Protein AF-A0A1Y1X572-F1 (afdb_monomer_lite)

Radius of gyration: 26.49 Å; chains: 1; bounding box: 79×66×79 Å

Structure (mmCIF, N/CA/C/O backbone):
data_AF-A0A1Y1X572-F1
#
_entry.id   AF-A0A1Y1X572-F1
#
loop_
_atom_site.group_PDB
_atom_site.id
_atom_site.type_symbol
_atom_site.label_atom_id
_atom_site.label_alt_id
_atom_site.label_comp_id
_atom_site.label_asym_id
_atom_site.label_entity_id
_atom_site.label_seq_id
_atom_site.pdbx_PDB_ins_code
_atom_site.Cartn_x
_atom_site.Cartn_y
_atom_site.Cartn_z
_atom_site.occupancy
_atom_site.B_iso_or_equiv
_atom_site.auth_seq_id
_atom_site.auth_comp_id
_atom_site.auth_asym_id
_atom_site.auth_atom_id
_atom_site.pdbx_PDB_model_num
ATOM 1 N N . MET A 1 1 ? -29.801 -7.313 -11.130 1.00 33.97 1 MET A N 1
ATOM 2 C CA . MET A 1 1 ? -29.427 -6.013 -10.538 1.00 33.97 1 MET A CA 1
ATOM 3 C C . MET A 1 1 ? -29.530 -6.152 -9.031 1.00 33.97 1 MET A C 1
ATOM 5 O O . MET A 1 1 ? -30.615 -6.031 -8.485 1.00 33.97 1 MET A O 1
ATOM 9 N N . THR A 1 2 ? -28.439 -6.535 -8.376 1.00 30.17 2 THR A N 1
ATOM 10 C CA . THR A 1 2 ? -28.369 -6.629 -6.915 1.00 30.17 2 THR A CA 1
ATOM 11 C C . THR A 1 2 ? -27.852 -5.302 -6.380 1.00 30.17 2 THR A C 1
ATOM 13 O O . THR A 1 2 ? -26.785 -4.839 -6.772 1.00 30.17 2 THR A O 1
ATOM 16 N N . SER A 1 3 ? -28.676 -4.663 -5.555 1.00 36.72 3 SER A N 1
ATOM 17 C CA . SER A 1 3 ? -28.368 -3.441 -4.821 1.00 36.72 3 SER A CA 1
ATOM 18 C C . SER A 1 3 ? -27.199 -3.716 -3.871 1.00 36.72 3 SER A C 1
ATOM 20 O O . SER A 1 3 ? -27.370 -4.376 -2.850 1.00 36.72 3 SER A O 1
ATOM 22 N N . ASN A 1 4 ? -26.000 -3.261 -4.240 1.00 41.22 4 ASN A N 1
ATOM 23 C CA . ASN A 1 4 ? -24.854 -3.227 -3.339 1.00 41.22 4 ASN A CA 1
ATOM 24 C C . ASN A 1 4 ? -25.017 -1.981 -2.471 1.00 41.22 4 ASN A C 1
ATOM 26 O O . ASN A 1 4 ? -24.824 -0.868 -2.951 1.00 41.22 4 ASN A O 1
ATOM 30 N N . SER A 1 5 ? -25.426 -2.157 -1.218 1.00 43.25 5 SER A N 1
ATOM 31 C CA . SER A 1 5 ? -25.327 -1.092 -0.221 1.00 43.25 5 SER A CA 1
ATOM 32 C C . SER A 1 5 ? -23.852 -0.680 -0.116 1.00 43.25 5 SER A C 1
ATOM 34 O O . SER A 1 5 ? -23.006 -1.487 0.256 1.00 43.25 5 SER A O 1
ATOM 36 N N . THR A 1 6 ? -23.527 0.542 -0.542 1.00 60.44 6 THR A N 1
ATOM 37 C CA . THR A 1 6 ? -22.157 1.068 -0.711 1.00 60.44 6 THR A CA 1
ATOM 38 C C . THR A 1 6 ? -21.578 1.691 0.559 1.00 60.44 6 THR A C 1
ATOM 40 O O . THR A 1 6 ? -20.613 2.445 0.487 1.00 60.44 6 THR A O 1
ATOM 43 N N . THR A 1 7 ? -22.171 1.442 1.722 1.00 75.19 7 THR A N 1
ATOM 44 C CA . THR A 1 7 ? -21.798 2.128 2.965 1.00 75.19 7 THR A CA 1
ATOM 45 C C . THR A 1 7 ? -21.599 1.126 4.084 1.00 75.19 7 THR A C 1
ATOM 47 O O . THR A 1 7 ? -22.563 0.536 4.566 1.00 75.19 7 THR A O 1
ATOM 50 N N . ILE A 1 8 ? -20.344 0.971 4.504 1.00 84.69 8 ILE A N 1
ATOM 51 C CA . ILE A 1 8 ? -19.988 0.316 5.760 1.00 84.69 8 ILE A CA 1
ATOM 52 C C . ILE A 1 8 ? -19.990 1.390 6.851 1.00 84.69 8 ILE A C 1
ATOM 54 O O . ILE A 1 8 ? -19.318 2.412 6.719 1.00 84.69 8 ILE A O 1
ATOM 58 N N . ASP A 1 9 ? -20.749 1.164 7.923 1.00 88.00 9 ASP A N 1
ATOM 59 C CA . ASP A 1 9 ? -20.669 1.991 9.128 1.00 88.00 9 ASP A CA 1
ATOM 60 C C . ASP A 1 9 ? -19.302 1.792 9.795 1.00 88.00 9 ASP A C 1
ATOM 62 O O . ASP A 1 9 ? -18.914 0.667 10.121 1.00 88.00 9 ASP A O 1
ATOM 66 N N . SER A 1 10 ? -18.570 2.887 10.004 1.00 86.00 10 SER A N 1
ATOM 67 C CA . SER A 1 10 ? -17.208 2.832 10.530 1.00 86.00 10 SER A CA 1
ATOM 68 C C . SER A 1 10 ? -17.116 2.300 11.962 1.00 86.00 10 SER A C 1
ATOM 70 O O . SER A 1 10 ? -16.045 1.864 12.383 1.00 86.00 10 SER A O 1
ATOM 72 N N . LEU A 1 11 ? -18.230 2.312 12.702 1.00 90.50 11 LEU A N 1
ATOM 73 C CA . LEU A 1 11 ? -18.334 1.827 14.081 1.00 90.50 11 LEU A CA 1
ATOM 74 C C . LEU A 1 11 ? -18.953 0.425 14.185 1.00 90.50 11 LEU A C 1
ATOM 76 O O . LEU A 1 11 ? -19.288 -0.029 15.282 1.00 90.50 11 LEU A O 1
ATOM 80 N N . SER A 1 12 ? -19.106 -0.268 13.057 1.00 92.75 12 SER A N 1
ATOM 81 C CA . SER A 1 12 ? -19.702 -1.600 12.981 1.00 92.75 12 SER A CA 1
ATOM 82 C C . SER A 1 12 ? -18.677 -2.671 12.602 1.00 92.75 12 SER A C 1
ATOM 84 O O . SER A 1 12 ? -17.689 -2.401 11.921 1.00 92.75 12 SER A O 1
ATOM 86 N N . ILE A 1 13 ? -18.924 -3.905 13.054 1.00 94.69 13 ILE A N 1
ATOM 87 C CA . ILE A 1 13 ? -18.202 -5.093 12.580 1.00 94.69 13 ILE A CA 1
ATOM 88 C C . ILE A 1 13 ? -18.783 -5.494 11.221 1.00 94.69 13 ILE A C 1
ATOM 90 O O . ILE A 1 13 ? -20.002 -5.492 11.042 1.00 94.69 13 ILE A O 1
ATOM 94 N N . PHE A 1 14 ? -17.915 -5.851 10.281 1.00 94.94 14 PHE A N 1
ATOM 95 C CA . PHE A 1 14 ? -18.268 -6.295 8.933 1.00 94.94 14 PHE A CA 1
ATOM 96 C C . PHE A 1 14 ? -17.440 -7.515 8.519 1.00 94.94 14 PHE A C 1
ATOM 98 O O . PHE A 1 14 ? -16.468 -7.876 9.184 1.00 94.94 14 PHE A O 1
ATOM 105 N N . THR A 1 15 ? -17.816 -8.162 7.414 1.00 95.25 15 THR A N 1
ATOM 106 C CA . THR A 1 15 ? -17.040 -9.282 6.863 1.00 95.25 15 THR A CA 1
ATOM 107 C C . THR A 1 15 ? -15.945 -8.789 5.920 1.00 95.25 15 THR A C 1
ATOM 109 O O . THR A 1 15 ? -16.063 -7.734 5.295 1.00 95.25 15 THR A O 1
ATOM 112 N N . PHE A 1 16 ? -14.895 -9.586 5.727 1.00 92.69 16 PHE A N 1
ATOM 113 C CA . PHE A 1 16 ? -13.856 -9.305 4.734 1.00 92.69 16 PHE A CA 1
ATOM 114 C C . PHE A 1 16 ? -14.451 -9.103 3.331 1.00 92.69 16 PHE A C 1
ATOM 116 O O . PHE A 1 16 ? -14.039 -8.215 2.589 1.00 92.69 16 PHE A O 1
ATOM 123 N N . LYS A 1 17 ? -15.487 -9.874 2.981 1.00 93.19 17 LYS A N 1
ATOM 124 C CA . LYS A 1 17 ? -16.178 -9.745 1.694 1.00 93.19 17 LYS A CA 1
ATOM 125 C C . LYS A 1 17 ? -16.909 -8.408 1.553 1.00 93.19 17 LYS A C 1
ATOM 127 O O . LYS A 1 17 ? -16.918 -7.835 0.462 1.00 93.19 17 LYS A O 1
ATOM 132 N N . ASP A 1 18 ? -17.501 -7.903 2.633 1.00 93.31 18 ASP A N 1
ATOM 133 C CA . ASP A 1 18 ? -18.099 -6.565 2.638 1.00 93.31 18 ASP A CA 1
ATOM 134 C C . ASP A 1 18 ? -17.024 -5.508 2.382 1.00 93.31 18 ASP A C 1
ATOM 136 O O . ASP A 1 18 ? -17.225 -4.627 1.546 1.00 93.31 18 ASP A O 1
ATOM 140 N N . ALA A 1 19 ? -15.853 -5.654 3.014 1.00 91.31 19 ALA A N 1
ATOM 141 C CA . ALA A 1 19 ? -14.705 -4.775 2.808 1.00 91.31 19 ALA A CA 1
ATOM 142 C C . ALA A 1 19 ? -14.244 -4.766 1.340 1.00 91.31 19 ALA A C 1
ATOM 144 O O . ALA A 1 19 ? -14.133 -3.698 0.740 1.00 91.31 19 ALA A O 1
ATOM 145 N N . VAL A 1 20 ? -14.046 -5.941 0.729 1.00 90.12 20 VAL A N 1
ATOM 146 C CA . VAL A 1 20 ? -13.674 -6.075 -0.693 1.00 90.12 20 VAL A CA 1
ATOM 147 C C . VAL A 1 20 ? -14.676 -5.356 -1.595 1.00 90.12 20 VAL A C 1
ATOM 149 O O . VAL A 1 20 ? -14.283 -4.565 -2.453 1.00 90.12 20 VAL A O 1
ATOM 152 N N . ASN A 1 21 ? -15.975 -5.580 -1.390 1.00 89.50 21 ASN A N 1
ATOM 153 C CA . ASN A 1 21 ? -17.016 -4.931 -2.189 1.00 89.50 21 ASN A CA 1
ATOM 154 C C . ASN A 1 21 ? -17.025 -3.408 -2.002 1.00 89.50 21 ASN A C 1
ATOM 156 O O . ASN A 1 21 ? -17.154 -2.668 -2.979 1.00 89.50 21 ASN A O 1
ATOM 160 N N . TYR A 1 22 ? -16.875 -2.947 -0.760 1.00 89.12 22 TYR A N 1
ATOM 161 C CA . TYR A 1 22 ? -16.855 -1.533 -0.410 1.00 89.12 22 TYR A CA 1
ATOM 162 C C . TYR A 1 22 ? -15.659 -0.810 -1.037 1.00 89.12 22 TYR A C 1
ATOM 164 O O . TYR A 1 22 ? -15.841 0.158 -1.774 1.00 89.12 22 TYR A O 1
ATOM 172 N N . PHE A 1 23 ? -14.440 -1.306 -0.821 1.00 86.81 23 PHE A N 1
ATOM 173 C CA . PHE A 1 23 ? -13.225 -0.644 -1.295 1.00 86.81 23 PHE A CA 1
ATOM 174 C C . PHE A 1 23 ? -13.033 -0.728 -2.809 1.00 86.81 23 PHE A C 1
ATOM 176 O O . PHE A 1 23 ? -12.505 0.208 -3.407 1.00 86.81 23 PHE A O 1
ATOM 183 N N . ASN A 1 24 ? -13.510 -1.793 -3.462 1.00 82.56 24 ASN A N 1
ATOM 184 C CA . ASN A 1 24 ? -13.492 -1.858 -4.924 1.00 82.56 24 ASN A CA 1
ATOM 185 C C . ASN A 1 24 ? -14.420 -0.815 -5.565 1.00 82.56 24 ASN A C 1
ATOM 187 O O . ASN A 1 24 ? -14.114 -0.314 -6.650 1.00 82.56 24 ASN A O 1
ATOM 191 N N . GLY A 1 25 ? -15.524 -0.469 -4.894 1.00 81.56 25 GLY A N 1
ATOM 192 C CA . GLY A 1 25 ? -16.455 0.576 -5.326 1.00 81.56 25 GLY A CA 1
ATOM 193 C C . GLY A 1 25 ? -16.054 1.996 -4.917 1.00 81.56 25 GLY A C 1
ATOM 194 O O . GLY A 1 25 ? -16.540 2.954 -5.515 1.00 81.56 25 GLY A O 1
ATOM 195 N N . LEU A 1 26 ? -15.174 2.145 -3.924 1.00 85.31 26 LEU A N 1
ATOM 196 C CA . LEU A 1 26 ? -14.770 3.443 -3.398 1.00 85.31 26 LEU A CA 1
ATOM 197 C C . LEU A 1 26 ? -13.808 4.148 -4.368 1.00 85.31 26 LEU A C 1
ATOM 199 O O . LEU A 1 26 ? -12.752 3.622 -4.729 1.00 85.31 26 LEU A O 1
ATOM 203 N N . GLN A 1 27 ? -14.191 5.353 -4.787 1.00 87.44 27 GLN A N 1
ATOM 204 C CA . GLN A 1 27 ? -13.385 6.241 -5.621 1.00 87.44 27 GLN A CA 1
ATOM 205 C C . GLN A 1 27 ? -13.286 7.621 -4.977 1.00 87.44 27 GLN A C 1
ATOM 207 O O . GLN A 1 27 ? -14.183 8.028 -4.243 1.00 87.44 27 GLN A O 1
ATOM 212 N N . CYS A 1 28 ? -12.217 8.350 -5.282 1.00 87.44 28 CYS A N 1
ATOM 213 C CA . CYS A 1 28 ? -12.007 9.705 -4.778 1.00 87.44 28 CYS A CA 1
ATOM 214 C C . CYS A 1 28 ? -11.468 10.646 -5.858 1.00 87.44 28 CYS A C 1
ATOM 216 O O . CYS A 1 28 ? -10.947 10.220 -6.880 1.00 87.44 28 CYS A O 1
ATOM 218 N N . ASN A 1 29 ? -11.591 11.950 -5.651 1.00 87.81 29 ASN A N 1
ATOM 219 C CA . ASN A 1 29 ? -10.848 12.968 -6.401 1.00 87.81 29 ASN A CA 1
ATOM 220 C C . ASN A 1 29 ? -9.959 13.796 -5.467 1.00 87.81 29 ASN A C 1
ATOM 222 O O . ASN A 1 29 ? -9.032 14.473 -5.903 1.00 87.81 29 ASN A O 1
ATOM 226 N N . SER A 1 30 ? -10.255 13.749 -4.172 1.00 84.44 30 SER A N 1
ATOM 227 C CA . SER A 1 30 ? -9.523 14.395 -3.101 1.00 84.44 30 SER A CA 1
ATOM 228 C C . SER A 1 30 ? -9.694 13.608 -1.803 1.00 84.44 30 SER A C 1
ATOM 230 O O . SER A 1 30 ? -10.615 12.806 -1.663 1.00 84.44 30 SER A O 1
ATOM 232 N N . ASN A 1 31 ? -8.871 13.909 -0.801 1.00 82.25 31 ASN A N 1
ATOM 233 C CA . ASN A 1 31 ? -9.006 13.319 0.534 1.00 82.25 31 ASN A CA 1
ATOM 234 C C . ASN A 1 31 ? -10.377 13.565 1.186 1.00 82.25 31 ASN A C 1
ATOM 236 O O . ASN A 1 31 ? -10.767 12.826 2.078 1.00 82.25 31 ASN A O 1
ATOM 240 N N . LYS A 1 32 ? -11.118 14.599 0.764 1.00 84.81 32 LYS A N 1
ATOM 241 C CA . LYS A 1 32 ? -12.458 14.885 1.304 1.00 84.81 32 LYS A CA 1
ATOM 242 C C . LYS A 1 32 ? -13.501 13.861 0.867 1.00 84.81 32 LYS A C 1
ATOM 244 O O . LYS A 1 32 ? -14.526 13.734 1.527 1.00 84.81 32 LYS A O 1
ATOM 249 N N . ASP A 1 33 ? -13.237 13.161 -0.232 1.00 85.94 33 ASP A N 1
ATOM 250 C CA . ASP A 1 33 ? -14.106 12.099 -0.735 1.00 85.94 33 ASP A CA 1
ATOM 251 C C . ASP A 1 33 ? -13.847 10.777 0.003 1.00 85.94 33 ASP A C 1
ATOM 253 O O . ASP A 1 33 ? -14.619 9.828 -0.128 1.00 85.94 33 ASP A O 1
ATOM 257 N N . CYS A 1 34 ? -12.762 10.712 0.781 1.00 84.06 34 CYS A N 1
ATOM 258 C CA . CYS A 1 34 ? -12.337 9.512 1.467 1.00 84.06 34 CYS A CA 1
ATOM 259 C C . CYS A 1 34 ? -12.847 9.451 2.917 1.00 84.06 34 CYS A C 1
ATOM 261 O O . CYS A 1 34 ? -12.801 10.441 3.653 1.00 84.06 34 CYS A O 1
A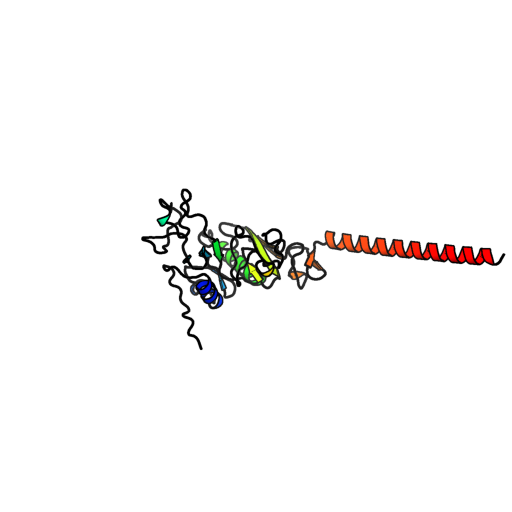TOM 263 N N . PRO A 1 35 ? -13.327 8.279 3.364 1.00 84.62 35 PRO A N 1
ATOM 264 C CA . PRO A 1 35 ? -13.807 8.077 4.725 1.00 84.62 35 PRO A CA 1
ATOM 265 C C . PRO A 1 35 ? -12.661 8.162 5.738 1.00 84.62 35 PRO A C 1
ATOM 267 O O . PRO A 1 35 ? -11.505 7.887 5.416 1.00 84.62 35 PRO A O 1
ATOM 270 N N . LEU A 1 36 ? -13.001 8.494 6.987 1.00 81.56 36 LEU A N 1
ATOM 271 C CA . LEU A 1 36 ? -12.066 8.501 8.123 1.00 81.56 36 LEU A CA 1
ATOM 272 C C . LEU A 1 36 ? -10.793 9.332 7.881 1.00 81.56 36 LEU A C 1
ATOM 274 O O . LEU A 1 36 ? -9.725 8.983 8.373 1.00 81.56 36 LEU A O 1
ATOM 278 N N . GLU A 1 37 ? -10.917 10.419 7.111 1.00 74.19 37 GLU A N 1
ATOM 279 C CA . GLU A 1 37 ? -9.812 11.322 6.753 1.00 74.19 37 GLU A CA 1
ATOM 280 C C . GLU A 1 37 ? -8.629 10.615 6.061 1.00 74.19 37 GLU A C 1
ATOM 282 O O . GLU A 1 37 ? -7.486 11.068 6.151 1.00 74.19 37 GLU A O 1
ATOM 287 N N . SER A 1 38 ? -8.899 9.512 5.351 1.00 79.19 38 SER A N 1
ATOM 288 C CA . SER A 1 38 ? -7.878 8.790 4.586 1.00 79.19 38 SER A CA 1
ATOM 289 C C . SER A 1 38 ? -7.377 9.562 3.364 1.00 79.19 38 SER A C 1
ATOM 291 O O . SER A 1 38 ? -8.002 10.507 2.870 1.00 79.19 38 SER A O 1
ATOM 293 N N . ASP A 1 39 ? -6.205 9.158 2.878 1.00 80.38 39 ASP A N 1
ATOM 294 C CA . ASP A 1 39 ? -5.579 9.773 1.717 1.00 80.38 39 ASP A CA 1
ATOM 295 C C . ASP A 1 39 ? -6.167 9.236 0.409 1.00 80.38 39 ASP A C 1
ATOM 297 O O . ASP A 1 39 ? -6.478 8.052 0.279 1.00 80.38 39 ASP A O 1
ATOM 301 N N . CYS A 1 40 ? -6.308 10.129 -0.570 1.00 84.62 40 CYS A N 1
ATOM 302 C CA . CYS A 1 40 ? -6.696 9.789 -1.930 1.00 84.62 40 CYS A CA 1
ATOM 303 C C . CYS A 1 40 ? -5.451 9.725 -2.819 1.00 84.62 40 CYS A C 1
ATOM 305 O O . CYS A 1 40 ? -4.817 10.751 -3.069 1.00 84.62 40 CYS A O 1
ATOM 307 N N . ILE A 1 41 ? -5.128 8.541 -3.339 1.00 85.50 41 ILE A N 1
ATOM 308 C CA . ILE A 1 41 ? -4.057 8.337 -4.320 1.00 85.50 41 ILE A CA 1
ATOM 309 C C . ILE A 1 41 ? -4.700 7.926 -5.642 1.00 85.50 41 ILE A C 1
ATOM 311 O O . ILE A 1 41 ? -5.239 6.829 -5.751 1.00 85.50 41 ILE A O 1
ATOM 315 N N . SER A 1 42 ? -4.677 8.831 -6.629 1.00 79.44 42 SER A N 1
ATOM 316 C CA . SER A 1 42 ? -5.195 8.625 -7.995 1.00 79.44 42 SER A CA 1
ATOM 317 C C . SER A 1 42 ? -6.509 7.852 -8.049 1.00 79.44 42 SER A C 1
ATOM 319 O O . SER A 1 42 ? -6.646 6.760 -8.599 1.00 79.44 42 SER A O 1
ATOM 321 N N . HIS A 1 43 ? -7.505 8.442 -7.402 1.00 84.94 43 HIS A N 1
ATOM 322 C CA . HIS A 1 43 ? -8.863 7.927 -7.336 1.00 84.94 43 HIS A CA 1
ATOM 323 C C . HIS A 1 43 ? -9.103 6.702 -6.464 1.00 84.94 43 HIS A C 1
ATOM 325 O O . HIS A 1 43 ? -10.211 6.162 -6.480 1.00 84.94 43 HIS A O 1
ATOM 331 N N . LYS A 1 44 ? -8.131 6.302 -5.644 1.00 86.25 44 LYS A N 1
ATOM 332 C CA . LYS A 1 44 ? -8.302 5.280 -4.612 1.00 86.25 44 LYS A CA 1
ATOM 333 C C . LYS A 1 44 ? -8.078 5.869 -3.228 1.00 86.25 44 LYS A C 1
ATOM 335 O O . LYS A 1 44 ? -7.059 6.501 -2.972 1.00 86.25 44 LYS A O 1
ATOM 340 N N . CYS A 1 45 ? -9.036 5.648 -2.333 1.00 85.00 45 CYS A N 1
ATOM 341 C CA . CYS A 1 45 ? -8.832 5.936 -0.920 1.00 85.00 45 CYS A CA 1
ATOM 342 C C . CYS A 1 45 ? -7.943 4.857 -0.318 1.00 85.00 45 CYS A C 1
ATOM 344 O O . CYS A 1 45 ? -8.197 3.672 -0.545 1.00 85.00 45 CYS A O 1
ATOM 346 N N . ILE A 1 46 ? -6.941 5.267 0.452 1.00 82.50 46 ILE A N 1
ATOM 347 C CA . ILE A 1 46 ? -5.995 4.386 1.132 1.00 82.50 46 ILE A CA 1
ATOM 348 C C . ILE A 1 46 ? -6.284 4.430 2.629 1.00 82.50 46 ILE A C 1
ATOM 350 O O . ILE A 1 46 ? -5.938 5.384 3.324 1.00 82.50 46 ILE A O 1
ATOM 354 N N . LEU A 1 47 ? -6.948 3.395 3.127 1.00 84.00 47 LEU A N 1
ATOM 355 C CA . LEU A 1 47 ? -7.453 3.307 4.487 1.00 84.00 47 LEU A CA 1
ATOM 356 C C . LEU A 1 47 ? -7.193 1.899 5.036 1.00 84.00 47 LEU A C 1
ATOM 358 O O . LEU A 1 47 ? -7.530 0.922 4.359 1.00 84.00 47 LEU A O 1
ATOM 362 N N . PRO A 1 48 ? -6.614 1.767 6.242 1.00 87.06 48 PRO A N 1
ATOM 363 C CA . PRO A 1 48 ? -6.500 0.471 6.877 1.00 87.06 48 PRO A CA 1
ATOM 364 C C . PRO A 1 48 ? -7.840 -0.025 7.425 1.00 87.06 48 PRO A C 1
ATOM 366 O O . PRO A 1 48 ? -8.706 0.751 7.833 1.00 87.06 48 PRO A O 1
ATOM 369 N N . PHE A 1 49 ? -7.969 -1.341 7.503 1.00 90.94 49 PHE A N 1
ATOM 370 C CA . PHE A 1 49 ? -8.959 -2.027 8.319 1.00 90.94 49 PHE A CA 1
ATOM 371 C C . PHE A 1 49 ? -8.352 -3.316 8.868 1.00 90.94 49 PHE A C 1
ATOM 373 O O . PHE A 1 49 ? -7.350 -3.821 8.368 1.00 90.94 49 PHE A O 1
ATOM 380 N N . TYR A 1 50 ? -8.963 -3.854 9.909 1.00 91.88 50 TYR A N 1
ATOM 381 C CA . TYR A 1 50 ? -8.391 -4.922 10.710 1.00 91.88 50 TYR A CA 1
ATOM 382 C C . TYR A 1 50 ? -9.355 -6.087 10.755 1.00 91.88 50 TYR A C 1
ATOM 384 O O . TYR A 1 50 ? -10.549 -5.872 10.944 1.00 91.88 50 TYR A O 1
ATOM 392 N N . CYS A 1 51 ? -8.850 -7.306 10.609 1.00 91.88 51 CYS A N 1
ATOM 393 C CA . CYS A 1 51 ? -9.652 -8.515 10.729 1.00 91.88 51 CYS A CA 1
ATOM 394 C C . CYS A 1 51 ? -9.031 -9.472 11.738 1.00 91.88 51 CYS A C 1
ATOM 396 O O . CYS A 1 51 ? -7.854 -9.825 11.631 1.00 91.88 51 CYS A O 1
ATOM 398 N N . LYS A 1 52 ? -9.855 -9.949 12.672 1.00 91.44 52 LYS A N 1
ATOM 399 C CA . LYS A 1 52 ? -9.549 -11.138 13.474 1.00 91.44 52 LYS A CA 1
ATOM 400 C C . LYS A 1 52 ? -9.694 -12.404 12.625 1.00 91.44 52 LYS A C 1
ATOM 402 O O . LYS A 1 52 ? -8.873 -13.313 12.690 1.00 91.44 52 LYS A O 1
ATOM 407 N N . ASP A 1 53 ? -10.763 -12.445 11.838 1.00 90.88 53 ASP A N 1
ATOM 408 C CA . ASP A 1 53 ? -11.095 -13.481 10.865 1.00 90.88 53 ASP A CA 1
ATOM 409 C C . ASP A 1 53 ? -12.004 -12.879 9.780 1.00 90.88 53 ASP A C 1
ATOM 411 O O . ASP A 1 53 ? -12.410 -11.720 9.876 1.00 90.88 53 ASP A O 1
ATOM 415 N N . ASP A 1 54 ? -12.344 -13.662 8.754 1.00 92.12 54 ASP A N 1
ATOM 416 C CA . ASP A 1 54 ? -13.136 -13.196 7.606 1.00 92.12 54 ASP A CA 1
ATOM 417 C C . ASP A 1 54 ? -14.538 -12.676 7.972 1.00 92.12 54 ASP A C 1
ATOM 419 O O . ASP A 1 54 ? -15.151 -11.972 7.170 1.00 92.12 54 ASP A O 1
ATOM 423 N N . ASN A 1 55 ? -15.063 -13.007 9.156 1.00 95.31 55 ASN A N 1
ATOM 424 C CA . ASN A 1 55 ? -16.376 -12.559 9.621 1.00 95.31 55 ASN A CA 1
ATOM 425 C C . ASN A 1 55 ? -16.294 -11.393 10.614 1.00 95.31 55 ASN A C 1
ATOM 427 O O . ASN A 1 55 ? -17.322 -10.800 10.933 1.00 95.31 55 ASN A O 1
ATOM 431 N N . ASN A 1 56 ? -15.100 -11.088 11.123 1.00 94.19 56 ASN A N 1
ATOM 432 C CA . ASN A 1 56 ? -14.880 -10.110 12.180 1.00 94.19 56 ASN A CA 1
ATOM 433 C C . ASN A 1 56 ? -13.806 -9.113 11.754 1.00 94.19 56 ASN A C 1
ATOM 435 O O . ASN A 1 56 ? -12.650 -9.197 12.184 1.00 94.19 56 ASN A O 1
ATOM 439 N N . CYS A 1 57 ? -14.214 -8.163 10.917 1.00 94.38 57 CYS A N 1
ATOM 440 C CA . CYS A 1 57 ? -13.404 -7.033 10.496 1.00 94.38 57 CYS A CA 1
ATOM 441 C C . CYS A 1 57 ? -13.982 -5.706 11.006 1.00 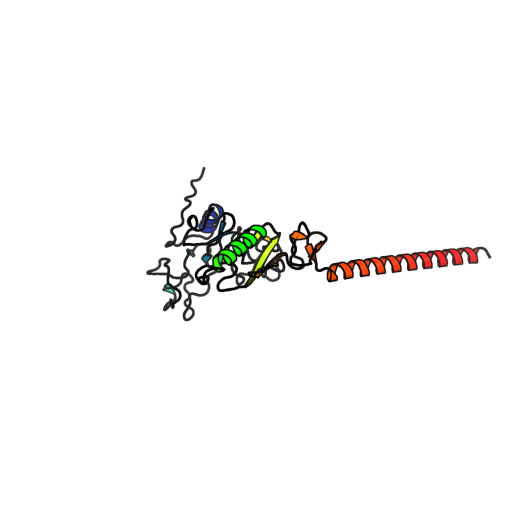94.38 57 CYS A C 1
ATOM 443 O O . CYS A 1 57 ? -15.190 -5.579 11.203 1.00 94.38 57 CYS A O 1
ATOM 445 N N . ALA A 1 58 ? -13.122 -4.712 11.214 1.00 94.56 58 ALA A N 1
ATOM 446 C CA . ALA A 1 58 ? -13.510 -3.357 11.588 1.00 94.56 58 ALA A CA 1
ATOM 447 C C . ALA A 1 58 ? -12.457 -2.331 11.143 1.00 94.56 58 ALA A C 1
ATOM 449 O O . ALA A 1 58 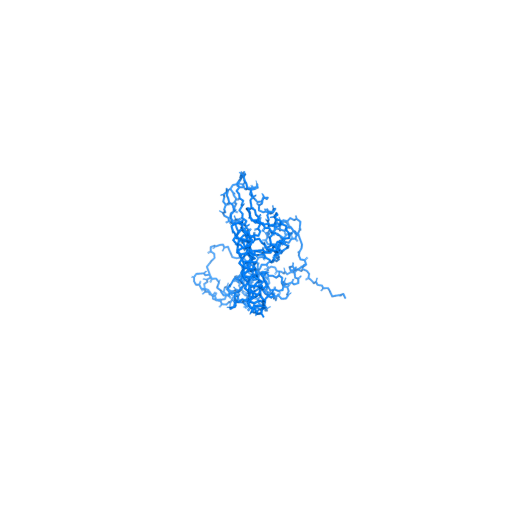? -11.293 -2.666 10.936 1.00 94.56 58 ALA A O 1
ATOM 450 N N . PHE A 1 59 ? -12.832 -1.053 11.062 1.00 91.50 59 PHE A N 1
ATOM 451 C CA . PHE A 1 59 ? -11.870 0.034 10.811 1.00 91.50 59 PHE A CA 1
ATOM 452 C C . PHE A 1 59 ? -10.975 0.354 12.015 1.00 91.50 59 PHE A C 1
ATOM 454 O O . PHE A 1 59 ? -9.987 1.068 11.878 1.00 91.50 59 PHE A O 1
ATOM 461 N N . TYR A 1 60 ? -11.313 -0.169 13.193 1.00 91.44 60 TYR A N 1
ATOM 462 C CA . TYR A 1 60 ? -10.575 0.054 14.428 1.00 91.44 60 TYR A CA 1
ATOM 463 C C . TYR A 1 60 ? -10.240 -1.280 15.088 1.00 91.44 60 TYR A C 1
ATOM 465 O O . TYR A 1 60 ? -11.092 -2.159 15.195 1.00 91.44 60 TYR A O 1
ATOM 473 N N . GLU A 1 61 ? -9.014 -1.405 15.594 1.00 90.25 61 GLU A N 1
ATOM 474 C CA . GLU A 1 61 ? -8.577 -2.577 16.365 1.00 90.25 61 GLU A CA 1
ATOM 475 C C . GLU A 1 61 ? -9.209 -2.642 17.758 1.00 90.25 61 GLU A C 1
ATOM 477 O O . GLU A 1 61 ? -9.141 -3.680 18.416 1.00 90.25 61 GLU A O 1
ATOM 482 N N . THR A 1 62 ? -9.798 -1.538 18.223 1.00 92.31 62 THR A N 1
ATOM 483 C CA . THR A 1 62 ? -10.280 -1.375 19.594 1.00 92.31 62 THR A CA 1
ATOM 484 C C . THR A 1 62 ? -11.798 -1.398 19.682 1.00 92.31 62 THR A C 1
ATOM 486 O O . THR A 1 62 ? -12.494 -0.877 18.807 1.00 92.31 62 THR A O 1
ATOM 489 N N . LEU A 1 63 ? -12.302 -1.941 20.787 1.00 93.88 63 LEU A N 1
ATOM 490 C CA . LEU A 1 63 ? -13.720 -2.071 21.087 1.00 93.88 63 LEU A CA 1
ATOM 491 C C . LEU A 1 63 ? -14.107 -1.239 22.320 1.00 93.88 63 LEU A C 1
ATOM 493 O O . LEU A 1 63 ? -13.400 -1.200 23.326 1.00 93.88 63 LEU A O 1
ATOM 497 N N . CYS A 1 64 ? -15.267 -0.595 22.245 1.00 91.69 64 CYS A N 1
ATOM 498 C CA . CYS A 1 64 ? -15.959 0.081 23.334 1.00 91.69 64 CYS A CA 1
ATOM 499 C C . CYS A 1 64 ? -17.312 -0.608 23.506 1.00 91.69 64 CYS A C 1
ATOM 501 O O . CYS A 1 64 ? -18.123 -0.593 22.581 1.00 91.69 64 CYS A O 1
ATOM 503 N N . ASP A 1 65 ? -17.544 -1.244 24.654 1.00 88.62 65 ASP A N 1
ATOM 504 C CA . ASP A 1 65 ? -18.783 -1.987 24.931 1.00 88.62 65 ASP A CA 1
ATOM 505 C C . ASP A 1 65 ? -19.134 -2.998 23.819 1.00 88.62 65 ASP A C 1
ATOM 507 O O . ASP A 1 65 ? -20.280 -3.133 23.389 1.00 88.62 65 ASP A O 1
ATOM 511 N N . GLY A 1 66 ? -18.105 -3.690 23.315 1.00 88.00 66 GLY A N 1
ATOM 512 C CA . GLY A 1 66 ? -18.229 -4.697 22.259 1.00 88.00 66 GLY A CA 1
ATOM 513 C C . GLY A 1 66 ? -18.385 -4.146 20.838 1.00 88.00 66 GLY A C 1
ATOM 514 O O . GLY A 1 66 ? -18.591 -4.935 19.920 1.00 88.00 66 GLY A O 1
ATOM 515 N N . LYS A 1 67 ? -18.280 -2.827 20.627 1.00 92.81 67 LYS A N 1
ATOM 516 C CA . LYS A 1 67 ? -18.376 -2.196 19.300 1.00 92.81 67 LYS A CA 1
ATOM 517 C C . LYS A 1 67 ? -17.073 -1.512 18.888 1.00 92.81 67 LYS A C 1
ATOM 519 O O . LYS A 1 67 ? -16.448 -0.894 19.750 1.00 92.81 67 LYS A O 1
ATOM 524 N N . PRO A 1 68 ? -16.679 -1.561 17.604 1.00 93.50 68 PRO A N 1
ATOM 525 C CA . PRO A 1 68 ? -15.545 -0.796 17.100 1.00 93.50 68 PRO A CA 1
ATOM 526 C C . PRO A 1 68 ? -15.636 0.680 17.474 1.00 93.50 68 PRO A C 1
ATOM 528 O O . PRO A 1 68 ? -16.678 1.317 17.326 1.00 93.50 68 PRO A O 1
ATOM 531 N N . CYS A 1 69 ? -14.536 1.229 17.973 1.00 90.25 69 CYS A N 1
ATOM 532 C CA . CYS A 1 69 ? -14.454 2.640 18.317 1.00 90.25 69 CYS A CA 1
ATOM 533 C C . CYS A 1 69 ? -13.048 3.175 18.086 1.00 90.25 69 CYS A C 1
ATOM 535 O O . CYS A 1 69 ? -12.071 2.443 18.216 1.00 90.25 69 CYS A O 1
ATOM 537 N N . TYR A 1 70 ? -12.940 4.471 17.801 1.00 87.06 70 TYR A N 1
ATOM 538 C CA . TYR A 1 70 ? -11.648 5.141 17.758 1.00 87.06 70 TYR A CA 1
ATOM 539 C C . TYR A 1 70 ? -11.131 5.382 19.177 1.00 87.06 70 TYR A C 1
ATOM 541 O O . TYR A 1 70 ? -11.777 6.045 19.997 1.00 87.06 70 TYR A O 1
ATOM 549 N N . LYS A 1 71 ? -9.931 4.883 19.453 1.00 82.44 71 LYS A N 1
ATOM 550 C CA . LYS A 1 71 ? -9.146 5.227 20.632 1.00 82.44 71 LYS A CA 1
ATOM 551 C C . LYS A 1 71 ? -7.864 5.909 20.150 1.00 82.44 71 LYS A C 1
ATOM 553 O O . LYS A 1 71 ? -7.211 5.419 19.237 1.00 82.44 71 LYS A O 1
ATOM 558 N N . GLY A 1 72 ? -7.547 7.077 20.714 1.00 75.31 72 GLY A N 1
ATOM 559 C CA . GLY A 1 72 ? -6.365 7.852 20.318 1.00 75.31 72 GLY A CA 1
ATOM 560 C C . GLY A 1 72 ? -5.042 7.129 20.603 1.00 75.31 72 GLY A C 1
ATOM 561 O O . GLY A 1 72 ? -5.026 6.072 21.225 1.00 75.31 72 GLY A O 1
ATOM 562 N N . LEU A 1 73 ? -3.925 7.738 20.190 1.00 71.25 73 LEU A N 1
ATOM 563 C CA . LEU A 1 73 ? -2.577 7.146 20.264 1.00 71.25 73 LEU A CA 1
ATOM 564 C C . LEU A 1 73 ? -2.136 6.728 21.680 1.00 71.25 73 LEU A C 1
ATOM 566 O O . LEU A 1 73 ? -1.349 5.797 21.819 1.00 71.25 73 LEU A O 1
ATOM 570 N N . ASP A 1 74 ? -2.669 7.370 22.722 1.00 78.94 74 ASP A N 1
ATOM 571 C CA . ASP A 1 74 ? -2.355 7.064 24.126 1.00 78.94 74 ASP A CA 1
ATOM 572 C C . ASP A 1 74 ? -3.156 5.882 24.694 1.00 78.94 74 ASP A C 1
ATOM 574 O O . ASP A 1 74 ? -3.068 5.567 25.886 1.00 78.94 74 ASP A O 1
ATOM 578 N N . PHE A 1 75 ? -3.985 5.241 23.870 1.00 85.50 75 PHE A N 1
ATOM 579 C CA . PHE A 1 75 ? -4.777 4.107 24.301 1.00 85.50 75 PHE A CA 1
ATOM 580 C C . PHE A 1 75 ? -3.907 2.916 24.679 1.00 85.50 75 PHE A C 1
ATOM 582 O O . PHE A 1 75 ? -2.973 2.530 23.980 1.00 85.50 75 PHE A O 1
ATOM 589 N N . LYS A 1 76 ? -4.284 2.314 25.803 1.00 90.81 76 LYS A N 1
ATOM 590 C CA . LYS A 1 76 ? -3.703 1.095 26.335 1.00 90.81 76 LYS A CA 1
ATOM 591 C C . LYS A 1 76 ? -4.839 0.129 26.607 1.00 90.81 76 LYS A C 1
ATOM 593 O O . LYS A 1 76 ? -5.713 0.452 27.420 1.00 90.81 76 LYS A O 1
ATOM 598 N N . CYS A 1 77 ? -4.846 -1.012 25.925 1.00 91.31 77 CYS A N 1
ATOM 599 C CA . CYS A 1 77 ? -5.824 -2.048 26.228 1.00 91.31 77 CYS A CA 1
ATOM 600 C C . CYS A 1 77 ? -5.603 -2.537 27.667 1.00 91.31 77 CYS A C 1
ATOM 602 O O . CYS A 1 77 ? -4.472 -2.587 28.155 1.00 91.31 77 CYS A O 1
ATOM 604 N N . LYS A 1 78 ? -6.692 -2.840 28.371 1.00 92.25 78 LYS A N 1
ATOM 605 C CA . LYS A 1 78 ? -6.668 -3.360 29.747 1.00 92.25 78 LYS A CA 1
ATOM 606 C C . LYS A 1 78 ? -7.156 -4.798 29.804 1.00 92.25 78 LYS A C 1
ATOM 608 O O . LYS A 1 78 ? -6.774 -5.541 30.703 1.00 92.25 78 LYS A O 1
ATOM 613 N N . ALA A 1 79 ? -8.011 -5.174 28.862 1.00 92.31 79 ALA A N 1
ATOM 614 C CA . ALA A 1 79 ? -8.568 -6.503 28.741 1.00 92.31 79 ALA A CA 1
ATOM 615 C C . ALA A 1 79 ? -8.666 -6.919 27.273 1.00 92.31 79 ALA A C 1
ATOM 617 O O . ALA A 1 79 ? -8.778 -6.095 26.369 1.00 92.31 79 ALA A O 1
ATOM 618 N N . ASN A 1 80 ? -8.710 -8.230 27.047 1.00 93.19 80 ASN A N 1
ATOM 619 C CA . ASN A 1 80 ? -8.936 -8.826 25.729 1.00 93.19 80 ASN A CA 1
ATOM 620 C C . ASN A 1 80 ? -10.226 -8.335 25.058 1.00 93.19 80 ASN A C 1
ATOM 622 O O . ASN A 1 80 ? -10.290 -8.243 23.838 1.00 93.19 80 ASN A O 1
ATOM 626 N N . THR A 1 81 ? -11.245 -7.997 25.850 1.00 93.56 81 THR A N 1
ATOM 627 C CA . THR A 1 81 ? -12.524 -7.452 25.374 1.00 93.56 81 THR A CA 1
ATOM 628 C C . THR A 1 81 ? -12.412 -6.049 24.789 1.00 93.56 81 THR A C 1
ATOM 630 O O . THR A 1 81 ? -13.326 -5.619 24.093 1.00 93.56 81 THR A O 1
ATOM 633 N N . ASP A 1 82 ? -11.311 -5.346 25.052 1.00 93.31 82 ASP A N 1
ATOM 634 C CA . ASP A 1 82 ? -11.047 -4.024 24.484 1.00 93.31 82 ASP A CA 1
ATOM 635 C C . ASP A 1 82 ? -10.523 -4.117 23.043 1.00 93.31 82 ASP A C 1
ATOM 637 O O . ASP A 1 82 ? -10.321 -3.088 22.400 1.00 93.31 82 ASP A O 1
ATOM 641 N N . CYS A 1 83 ? -10.272 -5.331 22.541 1.00 93.62 83 CYS A N 1
ATOM 642 C CA . CYS A 1 83 ? -9.577 -5.585 21.288 1.00 93.62 83 CYS A CA 1
ATOM 643 C C . CYS A 1 83 ? -10.411 -6.453 20.346 1.00 93.62 83 CYS A C 1
ATOM 645 O O . CYS A 1 83 ? -10.941 -7.489 20.744 1.00 93.62 83 CYS A O 1
ATOM 647 N N . LEU A 1 84 ? -10.451 -6.072 19.069 1.00 93.94 84 LEU A N 1
ATOM 648 C CA . LEU A 1 84 ? -11.110 -6.821 17.997 1.00 93.94 84 LEU A CA 1
ATOM 649 C C . LEU A 1 84 ? -10.586 -8.259 17.899 1.00 93.94 84 LEU A C 1
ATOM 651 O O . LEU A 1 84 ? -11.366 -9.195 17.734 1.00 93.94 84 LEU A O 1
ATOM 655 N N . SER A 1 85 ? -9.277 -8.444 18.070 1.00 91.25 85 SER A N 1
ATOM 656 C CA . SER A 1 85 ? -8.623 -9.754 18.054 1.00 91.25 85 SER A CA 1
ATOM 657 C C . SER A 1 85 ? -9.057 -10.660 19.202 1.00 91.25 85 SER A C 1
ATOM 659 O O . SER A 1 85 ? -8.949 -11.884 19.114 1.00 91.25 85 SER A O 1
ATOM 661 N N . GLY A 1 86 ? -9.559 -10.077 20.294 1.00 92.38 86 GLY A N 1
ATOM 662 C CA . GLY A 1 86 ? -9.710 -10.759 21.572 1.00 92.38 86 GLY A CA 1
ATOM 663 C C . GLY A 1 86 ? -8.384 -10.954 22.312 1.00 92.38 86 GLY A C 1
ATOM 664 O O . GLY A 1 86 ? -8.325 -11.803 23.200 1.00 92.38 86 GLY A O 1
ATOM 665 N N . SER A 1 87 ? -7.332 -10.210 21.954 1.00 92.12 87 SER A N 1
ATOM 666 C CA . SER A 1 87 ? -5.995 -10.313 22.546 1.00 92.12 87 SER A CA 1
ATOM 667 C C . SER A 1 87 ? -5.441 -8.924 22.874 1.00 92.12 87 SER A C 1
ATOM 669 O O . SER A 1 87 ? -5.188 -8.109 21.983 1.00 92.12 87 SER A O 1
ATOM 671 N N . CYS A 1 88 ? -5.270 -8.650 24.168 1.00 92.50 88 CYS A N 1
ATOM 672 C CA . CYS A 1 88 ? -4.575 -7.474 24.678 1.00 92.50 88 CYS A CA 1
ATOM 673 C C . CYS A 1 88 ? -3.159 -7.872 25.114 1.00 92.50 88 CYS A C 1
ATOM 675 O O . CYS A 1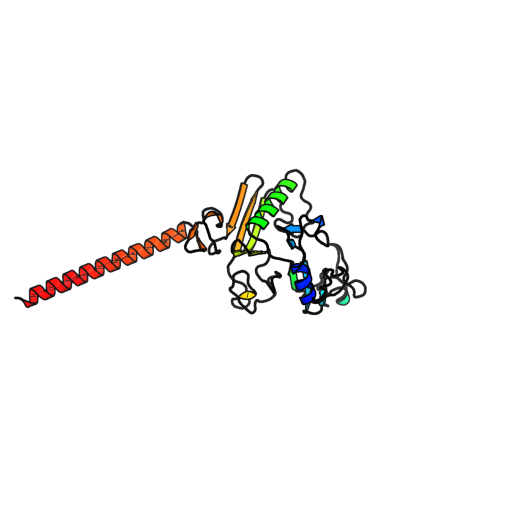 88 ? -2.980 -8.566 26.115 1.00 92.50 88 CYS A O 1
ATOM 677 N N . ILE A 1 89 ? -2.155 -7.428 24.358 1.00 88.00 89 ILE A N 1
ATOM 678 C CA . ILE A 1 89 ? -0.738 -7.706 24.599 1.00 88.00 89 ILE A CA 1
ATOM 679 C C . ILE A 1 89 ? -0.099 -6.414 25.104 1.00 88.00 89 ILE A C 1
ATOM 681 O O . ILE A 1 89 ? 0.208 -5.521 24.317 1.00 88.00 89 ILE A O 1
ATOM 685 N N . ASP A 1 90 ? 0.028 -6.315 26.430 1.00 81.62 90 ASP A N 1
ATOM 686 C CA . ASP A 1 90 ? 0.377 -5.110 27.197 1.00 81.62 90 ASP A CA 1
ATOM 687 C C . ASP A 1 90 ? 1.302 -4.114 26.451 1.00 81.62 90 ASP A C 1
ATOM 689 O O . ASP A 1 90 ? 2.484 -4.416 26.252 1.00 81.62 90 ASP A O 1
ATOM 693 N N . PRO A 1 91 ? 0.819 -2.916 26.046 1.00 80.69 91 PRO A N 1
ATOM 694 C CA . PRO A 1 91 ? -0.540 -2.373 26.187 1.00 80.69 91 PRO A CA 1
ATOM 695 C C . PRO A 1 91 ? -1.321 -2.230 24.861 1.00 80.69 91 PRO A C 1
ATOM 697 O O . PRO A 1 91 ? -2.103 -1.291 24.707 1.00 80.69 91 PRO A O 1
ATOM 700 N N . LYS A 1 92 ? -1.109 -3.098 23.868 1.00 86.25 92 LYS A N 1
ATOM 701 C CA . LYS A 1 92 ? -1.691 -2.967 22.519 1.00 86.25 92 LYS A CA 1
ATOM 702 C C . LYS A 1 92 ? -2.614 -4.126 22.159 1.00 86.25 92 LYS A C 1
ATOM 704 O O . LYS A 1 92 ? -2.411 -5.258 22.588 1.00 86.25 92 LYS A O 1
ATOM 709 N N . CYS A 1 93 ? -3.610 -3.848 21.325 1.00 87.94 93 CYS A N 1
ATOM 710 C CA . CYS A 1 93 ? -4.374 -4.912 20.687 1.00 87.94 93 CYS A CA 1
ATOM 711 C C . CYS A 1 93 ? -3.468 -5.634 19.685 1.00 87.94 93 CYS A C 1
ATOM 713 O O . CYS A 1 93 ? -2.934 -5.006 18.776 1.00 87.94 93 CYS A O 1
ATOM 715 N N . GLY A 1 94 ? -3.230 -6.925 19.912 1.00 82.12 94 GLY A N 1
ATOM 716 C CA . GLY A 1 94 ? -2.375 -7.758 19.062 1.00 82.12 94 GLY A CA 1
ATOM 717 C C . GLY A 1 94 ? -3.179 -8.598 18.076 1.00 82.12 94 GLY A C 1
ATOM 718 O O . GLY A 1 94 ? -4.403 -8.605 18.135 1.00 82.12 94 GLY A O 1
ATOM 719 N N . ASP A 1 95 ? -2.492 -9.349 17.218 1.00 80.50 95 ASP A N 1
ATOM 720 C CA . ASP A 1 95 ? -3.028 -10.494 16.458 1.00 80.50 95 ASP A CA 1
ATOM 721 C C . ASP A 1 95 ? -4.130 -10.217 15.413 1.00 80.50 95 ASP A C 1
ATOM 723 O O . ASP A 1 95 ? -4.704 -11.161 14.869 1.00 80.50 95 ASP A O 1
ATOM 727 N N . ASN A 1 96 ? -4.425 -8.958 15.080 1.00 83.44 96 ASN A N 1
ATOM 728 C CA . ASN A 1 96 ? -5.265 -8.653 13.920 1.00 83.44 96 ASN A CA 1
ATOM 729 C C . ASN A 1 96 ? -4.442 -8.700 12.632 1.00 83.44 96 ASN A C 1
ATOM 731 O O . ASN A 1 96 ? -3.294 -8.260 12.588 1.00 83.44 96 ASN A O 1
ATOM 735 N N . THR A 1 97 ? -5.068 -9.144 11.546 1.00 86.56 97 THR A N 1
ATOM 736 C CA . THR A 1 97 ? -4.538 -8.862 10.213 1.00 86.56 97 THR A CA 1
ATOM 737 C C . THR A 1 97 ? -4.910 -7.440 9.826 1.00 86.56 97 THR A C 1
ATOM 739 O O . THR A 1 97 ? -6.097 -7.125 9.739 1.00 86.56 97 THR A O 1
ATOM 742 N N . SER A 1 98 ? -3.906 -6.604 9.564 1.00 88.31 98 SER A N 1
ATOM 743 C CA . SER A 1 98 ? -4.096 -5.279 8.974 1.00 88.31 98 SER A CA 1
ATOM 744 C C . SER A 1 98 ? -4.148 -5.391 7.452 1.00 88.31 98 SER A C 1
ATOM 746 O O . SER A 1 98 ? -3.207 -5.883 6.824 1.00 88.31 98 SER A O 1
ATOM 748 N N . TYR A 1 99 ? -5.252 -4.937 6.877 1.00 89.19 99 TYR A N 1
ATOM 749 C CA . TYR A 1 99 ? -5.475 -4.786 5.448 1.00 89.19 99 TYR A CA 1
ATOM 750 C C . TYR A 1 99 ? -5.526 -3.304 5.091 1.00 89.19 99 TYR A C 1
ATOM 752 O O . TYR A 1 99 ? -5.897 -2.475 5.915 1.00 89.19 99 TYR A O 1
ATOM 760 N N . TYR A 1 100 ? -5.223 -2.978 3.842 1.00 87.19 100 TYR A N 1
ATOM 761 C CA . TYR A 1 100 ? -5.289 -1.629 3.299 1.00 87.19 100 TYR A CA 1
ATOM 762 C C . TYR A 1 100 ? -6.165 -1.618 2.057 1.00 87.19 100 TYR A C 1
ATOM 764 O O . TYR A 1 100 ? -6.214 -2.581 1.289 1.00 87.19 100 TYR A O 1
ATOM 772 N N . SER A 1 101 ? -6.875 -0.517 1.852 1.00 80.12 101 SER A N 1
ATOM 773 C CA . SER A 1 101 ? -7.686 -0.357 0.660 1.00 80.12 101 SER A CA 1
ATOM 774 C C . SER A 1 101 ? -6.840 0.051 -0.541 1.00 80.12 101 SER A C 1
ATOM 776 O O . SER A 1 101 ? -6.296 1.149 -0.602 1.00 80.12 101 SER A O 1
ATOM 778 N N . GLY A 1 102 ? -6.795 -0.843 -1.527 1.00 75.31 102 GLY A N 1
ATOM 779 C CA . GLY A 1 102 ? -6.398 -0.536 -2.893 1.00 75.31 102 GLY A CA 1
ATOM 780 C C . GLY A 1 102 ? -4.906 -0.613 -3.203 1.00 75.31 102 GLY A C 1
ATOM 781 O O . GLY A 1 102 ? -4.023 -0.573 -2.350 1.00 75.31 102 GLY A O 1
ATOM 782 N N . THR A 1 103 ? -4.658 -0.715 -4.501 1.00 84.50 103 THR A N 1
ATOM 783 C CA . THR A 1 103 ? -3.358 -0.547 -5.145 1.00 84.50 103 THR A CA 1
ATOM 784 C C . THR A 1 103 ? -3.406 0.690 -6.033 1.00 84.50 103 THR A C 1
ATOM 786 O O . THR A 1 103 ? -4.479 1.074 -6.502 1.00 84.50 103 THR A O 1
ATOM 789 N N . PHE A 1 104 ? -2.255 1.275 -6.317 1.00 86.06 104 PHE A N 1
ATOM 790 C CA . PHE A 1 104 ? -2.102 2.458 -7.168 1.00 86.06 104 PHE A CA 1
ATOM 791 C C . PHE A 1 104 ? -0.986 2.223 -8.186 1.00 86.06 104 PHE A C 1
ATOM 793 O O . PHE A 1 104 ? -0.160 1.337 -7.984 1.00 86.06 104 PHE A O 1
ATOM 800 N N . SER A 1 105 ? -0.936 2.979 -9.283 1.00 88.88 105 SER A N 1
ATOM 801 C CA . SER A 1 105 ? 0.225 2.888 -10.174 1.00 88.88 105 SER A CA 1
ATOM 802 C C . SER A 1 105 ? 1.453 3.537 -9.530 1.00 88.88 105 SER A C 1
ATOM 804 O O . SER A 1 105 ? 1.340 4.398 -8.655 1.00 88.88 105 SER A O 1
ATOM 806 N N . LEU A 1 106 ? 2.648 3.152 -9.969 1.00 86.19 106 LEU A N 1
ATOM 807 C CA . LEU A 1 106 ? 3.891 3.749 -9.485 1.00 86.19 106 LEU A CA 1
ATOM 808 C C . LEU A 1 106 ? 3.938 5.263 -9.761 1.00 86.19 106 LEU A C 1
ATOM 810 O O . LEU A 1 106 ? 4.407 6.039 -8.928 1.00 86.19 106 LEU A O 1
ATOM 814 N N . GLU A 1 107 ? 3.407 5.689 -10.909 1.00 86.19 107 GLU A N 1
ATOM 815 C CA . GLU A 1 107 ? 3.286 7.103 -11.277 1.00 86.19 107 GLU A CA 1
ATOM 816 C C . GLU A 1 107 ? 2.348 7.858 -10.325 1.00 86.19 107 GLU A C 1
ATOM 818 O O . GLU A 1 107 ? 2.678 8.954 -9.870 1.00 86.19 107 GLU A O 1
ATOM 823 N N . ASP A 1 108 ? 1.219 7.255 -9.958 1.00 87.62 108 ASP A N 1
ATOM 824 C CA . ASP A 1 108 ? 0.262 7.838 -9.016 1.00 87.62 108 ASP A CA 1
ATOM 825 C C . ASP A 1 108 ? 0.856 8.019 -7.619 1.00 87.62 108 ASP A C 1
ATOM 827 O O . ASP A 1 108 ? 0.716 9.087 -7.020 1.00 87.62 108 ASP A O 1
ATOM 831 N N . GLY A 1 109 ? 1.561 6.998 -7.120 1.00 83.81 109 GLY A N 1
ATOM 832 C CA . GLY A 1 109 ? 2.284 7.073 -5.851 1.00 83.81 109 GLY A CA 1
ATOM 833 C C . GLY A 1 109 ? 3.356 8.167 -5.874 1.00 83.81 109 GLY A C 1
ATOM 834 O O . GLY A 1 109 ? 3.427 8.989 -4.962 1.00 83.81 109 GLY A O 1
ATOM 835 N N . SER A 1 110 ? 4.131 8.251 -6.961 1.00 80.50 110 SER A N 1
ATOM 836 C CA . SER A 1 110 ? 5.144 9.297 -7.158 1.00 80.50 110 SER A CA 1
ATOM 837 C C . SER A 1 110 ? 4.539 10.702 -7.173 1.00 80.50 110 SER A C 1
ATOM 839 O O . SER A 1 110 ? 5.029 11.613 -6.500 1.00 80.50 110 SER A O 1
ATOM 841 N N . ASN A 1 111 ? 3.437 10.889 -7.901 1.00 82.25 111 ASN A N 1
ATOM 842 C CA . ASN A 1 111 ? 2.730 12.164 -7.969 1.00 82.25 111 ASN A CA 1
ATOM 843 C C . ASN A 1 111 ? 2.143 12.564 -6.610 1.00 82.25 111 ASN A C 1
ATOM 845 O O . ASN A 1 111 ? 2.241 13.734 -6.234 1.00 82.25 111 ASN A O 1
ATOM 849 N N . TYR A 1 112 ? 1.599 11.606 -5.856 1.00 81.31 112 TYR A N 1
ATOM 850 C CA . TYR A 1 112 ? 1.125 11.833 -4.493 1.00 81.31 112 TYR A CA 1
ATOM 851 C C . TYR A 1 112 ? 2.253 12.327 -3.575 1.00 81.31 112 TYR A C 1
ATOM 853 O O . TYR A 1 112 ? 2.109 13.364 -2.925 1.00 81.31 112 TYR A O 1
ATOM 861 N N . ILE A 1 113 ? 3.411 11.660 -3.580 1.00 77.25 113 ILE A N 1
ATOM 862 C CA . ILE A 1 113 ? 4.547 12.058 -2.737 1.00 77.25 113 ILE A CA 1
ATOM 863 C C . ILE A 1 113 ? 5.090 13.438 -3.129 1.00 77.25 113 ILE A C 1
ATOM 865 O O . ILE A 1 113 ? 5.355 14.270 -2.260 1.00 77.25 113 ILE A O 1
ATOM 869 N N . LYS A 1 114 ? 5.207 13.733 -4.429 1.00 76.94 114 LYS A N 1
ATOM 870 C CA . LYS A 1 114 ? 5.611 15.069 -4.903 1.00 76.94 114 LYS A CA 1
ATOM 871 C C . LYS A 1 114 ? 4.670 16.156 -4.395 1.00 76.94 114 LYS A C 1
ATOM 873 O O . LYS A 1 114 ? 5.122 17.221 -3.975 1.00 76.94 114 LYS A O 1
ATOM 878 N N . GLN A 1 115 ? 3.360 15.912 -4.442 1.00 76.38 115 GLN A N 1
ATOM 879 C CA . GLN A 1 115 ? 2.376 16.847 -3.897 1.00 76.38 115 GLN A CA 1
ATOM 880 C C . GLN A 1 115 ? 2.542 17.007 -2.385 1.00 76.38 115 GLN A C 1
ATOM 882 O O . GLN A 1 115 ? 2.530 18.139 -1.903 1.00 76.38 115 GLN A O 1
ATOM 887 N N . TYR A 1 116 ? 2.747 15.906 -1.659 1.00 74.88 116 TYR A N 1
ATOM 888 C CA . TYR A 1 116 ? 2.980 15.919 -0.218 1.00 74.88 116 TYR A CA 1
ATOM 889 C C . TYR A 1 116 ? 4.209 16.762 0.151 1.00 74.88 116 TYR A C 1
ATOM 891 O O . TYR A 1 116 ? 4.072 17.742 0.878 1.00 74.88 116 TYR A O 1
ATOM 899 N N . LEU A 1 117 ? 5.385 16.480 -0.421 1.00 73.44 117 LEU A N 1
ATOM 900 C CA . LEU A 1 117 ? 6.618 17.228 -0.137 1.00 73.44 117 LEU A CA 1
ATOM 901 C C . LEU A 1 117 ? 6.511 18.716 -0.490 1.00 73.44 117 LEU A C 1
ATOM 903 O O . LEU A 1 117 ? 6.989 19.559 0.267 1.00 73.44 117 LEU A O 1
ATOM 907 N N . ASN A 1 118 ? 5.838 19.057 -1.594 1.00 72.75 118 ASN A N 1
ATOM 908 C CA . ASN A 1 118 ? 5.581 20.455 -1.949 1.00 72.75 118 ASN A CA 1
ATOM 909 C C . ASN A 1 118 ? 4.701 21.164 -0.912 1.00 72.75 118 ASN A C 1
ATOM 911 O O . ASN A 1 118 ? 4.964 22.316 -0.581 1.00 72.75 118 ASN A O 1
ATOM 915 N N . GLN A 1 119 ? 3.683 20.490 -0.370 1.00 70.62 119 GLN A N 1
ATOM 916 C CA . GLN A 1 119 ? 2.856 21.037 0.712 1.00 70.62 119 GLN A CA 1
ATOM 917 C C . GLN A 1 119 ? 3.639 21.155 2.031 1.00 70.62 119 GLN A C 1
ATOM 919 O O . GLN A 1 119 ? 3.433 22.112 2.778 1.00 70.62 119 GLN A O 1
ATOM 924 N N . CYS A 1 120 ? 4.558 20.221 2.294 1.00 65.94 120 CYS A N 1
ATOM 925 C CA . CYS A 1 120 ? 5.452 20.227 3.456 1.00 65.94 120 CYS A CA 1
ATOM 926 C C . CYS A 1 120 ? 6.577 21.267 3.375 1.00 65.94 120 CYS A C 1
ATOM 928 O O . CYS A 1 120 ? 7.239 21.533 4.374 1.00 65.94 120 CYS A O 1
ATOM 930 N N . ARG A 1 121 ? 6.840 21.842 2.196 1.00 63.38 121 ARG A N 1
ATOM 931 C CA . ARG A 1 121 ? 7.955 22.776 1.989 1.00 63.38 121 ARG A CA 1
ATOM 932 C C . ARG A 1 121 ? 7.822 24.049 2.827 1.00 63.38 121 ARG A C 1
ATOM 934 O O . ARG A 1 121 ? 8.829 24.578 3.289 1.00 63.38 121 ARG A O 1
ATOM 941 N N . ASP A 1 122 ? 6.588 24.498 3.049 1.00 55.25 122 ASP A N 1
ATOM 942 C CA . ASP A 1 122 ? 6.295 25.766 3.724 1.00 55.25 122 ASP A CA 1
ATOM 943 C C . ASP A 1 122 ? 5.779 25.588 5.167 1.00 55.25 122 ASP A C 1
ATOM 945 O O . ASP A 1 122 ? 5.601 26.577 5.881 1.00 55.25 122 ASP A O 1
ATOM 949 N N . LYS A 1 123 ? 5.505 24.350 5.616 1.00 57.50 123 LYS A N 1
ATOM 950 C CA . LYS A 1 123 ? 4.957 24.038 6.951 1.00 57.50 123 LYS A CA 1
ATOM 951 C C . LYS A 1 123 ? 5.458 22.680 7.444 1.00 57.50 123 LYS A C 1
ATOM 953 O O . LYS A 1 123 ? 5.490 21.734 6.667 1.00 57.50 123 LYS A O 1
ATOM 958 N N . GLU A 1 124 ? 5.768 22.563 8.740 1.00 56.97 124 GLU A N 1
ATOM 959 C CA . GLU A 1 124 ? 6.031 21.264 9.378 1.00 56.97 124 GLU A CA 1
ATOM 960 C C . GLU A 1 124 ? 4.888 20.292 9.063 1.00 56.97 124 GLU A C 1
ATOM 962 O O . GLU A 1 124 ? 3.721 20.544 9.382 1.00 56.97 124 GLU A O 1
ATOM 967 N N . CYS A 1 125 ? 5.217 19.192 8.390 1.00 57.22 125 CYS A N 1
ATOM 968 C CA . CYS A 1 125 ? 4.219 18.213 8.010 1.00 57.22 125 CYS A CA 1
ATOM 969 C C . CYS A 1 125 ? 3.778 17.420 9.233 1.00 57.22 125 CYS A C 1
ATOM 971 O O . CYS A 1 125 ? 4.570 16.723 9.862 1.00 57.22 125 CYS A O 1
ATOM 973 N N . SER A 1 126 ? 2.499 17.555 9.594 1.00 51.78 126 SER A N 1
ATOM 974 C CA . SER A 1 126 ? 1.953 16.849 10.746 1.00 51.78 126 SER A CA 1
ATOM 975 C C . SER A 1 126 ? 2.057 15.340 10.524 1.00 51.78 126 SER A C 1
ATOM 977 O O . SER A 1 126 ? 1.597 14.846 9.495 1.00 51.78 126 SER A O 1
ATOM 979 N N . GLU A 1 127 ? 2.541 14.609 11.526 1.00 50.91 127 GLU A N 1
ATOM 980 C CA . GLU A 1 127 ? 2.675 13.140 11.575 1.00 50.91 127 GLU A CA 1
ATOM 981 C C . GLU A 1 127 ? 1.363 12.352 11.354 1.00 50.91 127 GLU A C 1
ATOM 983 O O . GLU A 1 127 ? 1.335 11.124 11.443 1.00 50.91 127 GLU A O 1
ATOM 988 N N . LYS A 1 128 ? 0.239 13.037 11.120 1.00 44.56 128 LYS A N 1
ATOM 989 C CA . LYS A 1 128 ? -1.110 12.482 11.247 1.00 44.56 128 LYS A CA 1
ATOM 990 C C . LYS A 1 128 ? -1.570 11.595 10.095 1.00 44.56 128 LYS A C 1
ATOM 992 O O . LYS A 1 128 ? -2.618 10.976 10.233 1.00 44.56 128 LYS A O 1
ATOM 997 N N . LYS A 1 129 ? -0.833 11.495 8.990 1.00 48.72 129 LYS A N 1
ATOM 998 C CA . LYS A 1 129 ? -1.300 10.747 7.818 1.00 48.72 129 LYS A CA 1
ATOM 999 C C . LYS A 1 129 ? -0.615 9.391 7.698 1.00 48.72 129 LYS A C 1
ATOM 1001 O O . LYS A 1 129 ? 0.608 9.287 7.722 1.00 48.72 129 LYS A O 1
ATOM 1006 N N . LEU A 1 130 ? -1.425 8.339 7.650 1.00 45.50 130 LEU A N 1
ATOM 1007 C CA . LEU A 1 130 ? -1.007 6.994 7.266 1.00 45.50 130 LEU A CA 1
ATOM 1008 C C . LEU A 1 130 ? -0.673 7.032 5.771 1.00 45.50 130 LEU A C 1
ATOM 1010 O O . LEU A 1 130 ? -1.576 7.189 4.962 1.00 45.50 130 LEU A O 1
ATOM 1014 N N . GLY A 1 131 ? 0.599 6.917 5.399 1.00 52.31 131 GLY A N 1
ATOM 1015 C CA . GLY A 1 131 ? 0.990 6.989 3.996 1.00 52.31 131 GLY A CA 1
ATOM 1016 C C . GLY A 1 131 ? 2.497 6.988 3.785 1.00 52.31 131 GLY A C 1
ATOM 1017 O O . GLY A 1 131 ? 3.274 6.982 4.741 1.00 52.31 131 GLY A O 1
ATOM 1018 N N . LEU A 1 132 ? 2.864 7.006 2.505 1.00 61.06 132 LEU A N 1
ATOM 1019 C CA . LEU A 1 132 ? 4.227 7.164 2.005 1.00 61.06 132 LEU A CA 1
ATOM 1020 C C . LEU A 1 132 ? 4.819 8.455 2.596 1.00 61.06 132 LEU A C 1
ATOM 1022 O O . LEU A 1 132 ? 4.184 9.506 2.501 1.00 61.06 132 LEU A O 1
ATOM 1026 N N . CYS A 1 133 ? 6.002 8.380 3.208 1.00 64.94 133 CYS A N 1
ATOM 1027 C CA . CYS A 1 133 ? 6.769 9.479 3.811 1.00 64.94 133 CYS A CA 1
ATOM 1028 C C . CYS A 1 133 ? 6.337 9.938 5.216 1.00 64.94 133 CYS A C 1
ATOM 1030 O O . CYS A 1 133 ? 6.659 11.063 5.622 1.00 64.94 133 CYS A O 1
ATOM 1032 N N . LYS A 1 134 ? 5.597 9.123 5.978 1.00 63.91 134 LYS A N 1
ATOM 1033 C CA . LYS A 1 134 ? 5.079 9.528 7.298 1.00 63.91 134 LYS A CA 1
ATOM 1034 C C . LYS A 1 134 ? 6.200 9.986 8.245 1.00 63.91 134 LYS A C 1
ATOM 1036 O O . LYS A 1 134 ? 7.111 9.229 8.561 1.00 63.91 134 LYS A O 1
ATOM 1041 N N . GLY A 1 135 ? 6.085 11.220 8.744 1.00 58.59 135 GLY A N 1
ATOM 1042 C CA . GLY A 1 135 ? 7.019 11.802 9.718 1.00 58.59 135 GLY A CA 1
ATOM 1043 C C . GLY A 1 135 ? 8.380 12.217 9.145 1.00 58.59 135 GLY A C 1
ATOM 1044 O O . GLY A 1 135 ? 9.219 12.708 9.896 1.00 58.59 135 GLY A O 1
ATOM 1045 N N . GLN A 1 136 ? 8.608 12.057 7.836 1.00 65.00 136 GLN A N 1
ATOM 1046 C CA . GLN A 1 136 ? 9.857 12.462 7.194 1.00 65.00 136 GLN A CA 1
ATOM 1047 C C . GLN A 1 136 ? 9.785 13.936 6.747 1.00 65.00 136 GLN A C 1
ATOM 1049 O O . GLN A 1 136 ? 8.773 14.384 6.199 1.00 65.00 136 GLN A O 1
ATOM 1054 N N . THR A 1 137 ? 10.851 14.709 6.989 1.00 63.72 137 THR A N 1
ATOM 1055 C CA . THR A 1 137 ? 10.974 16.121 6.583 1.00 63.72 137 THR A CA 1
ATOM 1056 C C . THR A 1 137 ? 12.197 16.316 5.687 1.00 63.72 137 THR A C 1
ATOM 1058 O O . THR A 1 137 ? 13.263 15.754 5.924 1.00 63.72 137 THR A O 1
ATOM 1061 N N . GLY A 1 138 ? 12.051 17.098 4.614 1.00 64.38 138 GLY A N 1
ATOM 1062 C CA . GLY A 1 138 ? 13.146 17.430 3.689 1.00 64.38 138 GLY A CA 1
ATOM 1063 C C . GLY A 1 138 ? 13.528 16.335 2.682 1.00 64.38 138 GLY A C 1
ATOM 1064 O O . GLY A 1 138 ? 13.906 16.661 1.558 1.00 64.38 138 GLY A O 1
ATOM 1065 N N . ARG A 1 139 ? 13.384 15.061 3.057 1.00 71.19 139 ARG A N 1
ATOM 1066 C CA . ARG A 1 139 ? 13.548 13.883 2.199 1.00 71.19 139 ARG A CA 1
ATOM 1067 C C . ARG A 1 139 ? 12.497 12.840 2.560 1.00 71.19 139 ARG A C 1
ATOM 1069 O O . ARG A 1 139 ? 12.159 12.696 3.727 1.00 71.19 139 ARG A O 1
ATOM 1076 N N . CYS A 1 140 ? 11.983 12.161 1.551 1.00 75.12 140 CYS A N 1
ATOM 1077 C CA . CYS A 1 140 ? 11.135 10.996 1.634 1.00 75.12 140 CYS A CA 1
ATOM 1078 C C . CYS A 1 140 ? 11.813 9.837 0.916 1.00 75.12 140 CYS A C 1
ATOM 1080 O O . CYS A 1 140 ? 12.044 9.905 -0.292 1.00 75.12 140 CYS A O 1
ATOM 1082 N N . GLU A 1 141 ? 12.081 8.771 1.651 1.00 76.00 141 GLU A N 1
ATOM 1083 C CA . GLU A 1 141 ? 12.487 7.495 1.083 1.00 76.00 141 GLU A CA 1
ATOM 1084 C C . GLU A 1 141 ? 11.454 6.436 1.453 1.00 76.00 141 GLU A C 1
ATOM 1086 O O . GLU A 1 141 ? 11.115 6.284 2.629 1.00 76.00 141 GLU A O 1
ATOM 1091 N N . GLU A 1 142 ? 10.931 5.749 0.439 1.00 75.38 142 GLU A N 1
ATOM 1092 C CA . GLU A 1 142 ? 9.908 4.720 0.599 1.00 75.38 142 GLU A CA 1
ATOM 1093 C C . GLU A 1 142 ? 10.171 3.544 -0.339 1.00 75.38 142 GLU A C 1
ATOM 1095 O O . GLU A 1 142 ? 10.488 3.707 -1.522 1.00 75.38 142 GLU A O 1
ATOM 1100 N N . GLU A 1 143 ? 9.994 2.342 0.198 1.00 77.00 143 GLU A N 1
ATOM 1101 C CA . GLU A 1 143 ? 9.967 1.109 -0.577 1.00 77.00 143 GLU A CA 1
ATOM 1102 C C . GLU A 1 143 ? 8.508 0.733 -0.827 1.00 77.00 143 GLU A C 1
ATOM 1104 O O . GLU A 1 143 ? 7.709 0.558 0.093 1.00 77.00 143 GLU A O 1
ATOM 1109 N N . LEU A 1 144 ? 8.152 0.641 -2.102 1.00 82.25 144 LEU A N 1
ATOM 1110 C CA . LEU A 1 144 ? 6.853 0.179 -2.557 1.00 82.25 144 LEU A CA 1
ATOM 1111 C C . LEU A 1 144 ? 6.986 -1.254 -3.038 1.00 82.25 144 LEU A C 1
ATOM 1113 O O . LEU A 1 144 ? 7.972 -1.629 -3.662 1.00 82.25 144 LEU A O 1
ATOM 1117 N N . HIS A 1 145 ? 5.943 -2.040 -2.850 1.00 82.44 145 HIS A N 1
ATOM 1118 C CA . HIS A 1 145 ? 5.852 -3.343 -3.479 1.00 82.44 145 HIS A CA 1
ATOM 1119 C C . HIS A 1 145 ? 4.978 -3.219 -4.721 1.00 82.44 145 HIS A C 1
ATOM 1121 O O . HIS A 1 145 ? 3.836 -2.769 -4.636 1.00 82.44 145 HIS A O 1
ATOM 1127 N N . CYS A 1 146 ? 5.505 -3.595 -5.880 1.00 83.88 146 CYS A N 1
ATOM 1128 C CA . CYS A 1 146 ? 4.855 -3.385 -7.168 1.00 83.88 146 CYS A CA 1
ATOM 1129 C C . CYS A 1 146 ? 4.900 -4.649 -8.005 1.00 83.88 146 CYS A C 1
ATOM 1131 O O . CYS A 1 146 ? 5.960 -5.213 -8.212 1.00 83.88 146 CYS A O 1
ATOM 1133 N N . LYS A 1 147 ? 3.774 -5.059 -8.582 1.00 82.62 147 LYS A N 1
ATOM 1134 C CA . LYS A 1 147 ? 3.761 -6.127 -9.591 1.00 82.62 147 LYS A CA 1
ATOM 1135 C C . LYS A 1 147 ? 4.484 -5.707 -10.868 1.00 82.62 147 LYS A C 1
ATOM 1137 O O . LYS A 1 147 ? 5.196 -6.481 -11.506 1.00 82.62 147 LYS A O 1
ATOM 1142 N N . ASP A 1 148 ? 4.212 -4.475 -11.259 1.00 84.50 148 ASP A N 1
ATOM 1143 C CA . ASP A 1 148 ? 4.788 -3.720 -12.359 1.00 84.50 148 ASP A CA 1
ATOM 1144 C C . ASP A 1 148 ? 4.399 -2.242 -12.136 1.00 84.50 148 ASP A C 1
ATOM 1146 O O . ASP A 1 148 ? 3.705 -1.944 -11.153 1.00 84.50 148 ASP A O 1
ATOM 1150 N N . PRO A 1 149 ? 4.795 -1.302 -13.013 1.00 86.00 149 PRO A N 1
ATOM 1151 C CA . PRO A 1 149 ? 4.499 0.115 -12.823 1.00 86.00 149 PRO A CA 1
ATOM 1152 C C . PRO A 1 149 ? 3.006 0.456 -12.706 1.00 86.00 149 PRO A C 1
ATOM 1154 O O . PRO A 1 149 ? 2.677 1.570 -12.311 1.00 86.00 149 PRO A O 1
ATOM 1157 N N . THR A 1 150 ? 2.089 -0.458 -13.042 1.00 87.88 150 THR A N 1
ATOM 1158 C CA . THR A 1 150 ? 0.641 -0.201 -13.008 1.00 87.88 150 THR A CA 1
ATOM 1159 C C . THR A 1 150 ? -0.026 -0.577 -11.686 1.00 87.88 150 THR A C 1
ATOM 1161 O O . THR A 1 150 ? -1.133 -0.108 -11.423 1.00 87.88 150 THR A O 1
ATOM 1164 N N . MET A 1 151 ? 0.615 -1.401 -10.850 1.00 87.44 151 MET A N 1
ATOM 1165 C CA . MET A 1 151 ? -0.001 -1.933 -9.632 1.00 87.44 151 MET A CA 1
ATOM 1166 C C . MET A 1 151 ? 1.016 -2.068 -8.498 1.00 87.44 151 MET A C 1
ATOM 1168 O O . MET A 1 151 ? 1.780 -3.031 -8.434 1.00 87.44 151 MET A O 1
ATOM 1172 N N . CYS A 1 152 ? 0.956 -1.112 -7.582 1.00 85.62 152 CYS A N 1
ATOM 1173 C CA . CYS A 1 152 ? 1.812 -0.944 -6.421 1.00 85.62 152 CYS A CA 1
ATOM 1174 C C . CYS A 1 152 ? 1.001 -0.806 -5.133 1.00 85.62 152 CYS A C 1
ATOM 1176 O O . CYS A 1 152 ? -0.172 -0.422 -5.143 1.00 85.62 152 CYS A O 1
ATOM 1178 N N . SER A 1 153 ? 1.650 -1.093 -4.013 1.00 85.12 153 SER A N 1
ATOM 1179 C CA . SER A 1 153 ? 1.138 -0.855 -2.672 1.00 85.12 153 SER A CA 1
ATOM 1180 C C . SER A 1 153 ? 2.283 -0.655 -1.678 1.00 85.12 153 SER A C 1
ATOM 1182 O O . SER A 1 153 ? 3.433 -0.988 -1.951 1.00 85.12 153 SER A O 1
ATOM 1184 N N . VAL A 1 154 ? 1.940 -0.146 -0.497 1.00 76.31 154 VAL A N 1
ATOM 1185 C CA . VAL A 1 154 ? 2.816 -0.082 0.680 1.00 76.31 154 VAL A CA 1
ATOM 1186 C C . VAL A 1 154 ? 3.154 -1.488 1.208 1.00 76.31 154 VAL A C 1
ATOM 1188 O O . VAL A 1 154 ? 4.161 -1.669 1.880 1.00 76.31 154 VAL A O 1
ATOM 1191 N N . TYR A 1 155 ? 2.347 -2.508 0.881 1.00 78.62 155 TYR A N 1
ATOM 1192 C CA . TYR A 1 155 ? 2.574 -3.898 1.293 1.00 78.62 155 TYR A CA 1
ATOM 1193 C C . TYR A 1 155 ? 2.585 -4.852 0.097 1.00 78.62 155 TYR A C 1
ATOM 1195 O O . TYR A 1 155 ? 1.801 -4.707 -0.837 1.00 78.62 155 TYR A O 1
ATOM 1203 N N . GLY A 1 156 ? 3.469 -5.855 0.130 1.00 74.50 156 GLY A N 1
ATOM 1204 C CA . GLY A 1 156 ? 3.660 -6.786 -0.990 1.00 74.50 156 GLY A CA 1
ATOM 1205 C C . GLY A 1 156 ? 2.656 -7.931 -1.080 1.00 74.50 156 GLY A C 1
ATOM 1206 O O . GLY A 1 156 ? 2.499 -8.508 -2.159 1.00 74.50 156 GLY A O 1
ATOM 1207 N N . ASN A 1 157 ? 1.971 -8.257 0.019 1.00 84.06 157 ASN A N 1
ATOM 1208 C CA . ASN A 1 157 ? 0.930 -9.282 0.016 1.00 84.06 157 ASN A CA 1
ATOM 1209 C C . ASN A 1 157 ? -0.420 -8.660 -0.311 1.00 84.06 157 ASN A C 1
ATOM 1211 O O . ASN A 1 157 ? -0.725 -7.568 0.165 1.00 84.06 157 ASN A O 1
ATOM 1215 N N . VAL A 1 158 ? -1.232 -9.370 -1.088 1.00 87.06 158 VAL A N 1
ATOM 1216 C CA . VAL A 1 158 ? -2.545 -8.918 -1.547 1.00 87.06 158 VAL A CA 1
ATOM 1217 C C . VAL A 1 158 ? -3.533 -10.065 -1.466 1.00 87.06 158 VAL A C 1
ATOM 1219 O O . VAL A 1 158 ? -3.234 -11.178 -1.864 1.00 87.06 158 VAL A O 1
ATOM 1222 N N . ARG A 1 159 ? -4.745 -9.803 -0.987 1.00 86.81 159 ARG A N 1
ATOM 1223 C CA . ARG A 1 159 ? -5.851 -10.762 -1.026 1.00 86.81 159 ARG A CA 1
ATOM 1224 C C . ARG A 1 159 ? -7.040 -10.095 -1.687 1.00 86.81 159 ARG A C 1
ATOM 1226 O O . ARG A 1 159 ? -7.503 -9.067 -1.209 1.00 86.81 159 ARG A O 1
ATOM 1233 N N . GLU A 1 160 ? -7.515 -10.656 -2.798 1.00 85.38 160 GLU A N 1
ATOM 1234 C CA . GLU A 1 160 ? -8.657 -10.108 -3.556 1.00 85.38 160 GLU A CA 1
ATOM 1235 C C . GLU A 1 160 ? -8.491 -8.614 -3.920 1.00 85.38 160 GLU A C 1
ATOM 1237 O O . GLU A 1 160 ? -9.451 -7.849 -3.956 1.00 85.38 160 GLU A O 1
ATOM 1242 N N . GLY A 1 161 ? -7.250 -8.190 -4.189 1.00 82.31 161 GLY A N 1
ATOM 1243 C CA . GLY A 1 161 ? -6.919 -6.799 -4.518 1.00 82.31 161 GLY A CA 1
ATOM 1244 C C . GLY A 1 161 ? -6.710 -5.875 -3.312 1.00 82.31 161 GLY A C 1
ATOM 1245 O O . GLY A 1 161 ? -6.414 -4.700 -3.517 1.00 82.31 161 GLY A O 1
ATOM 1246 N N . LEU A 1 162 ? -6.820 -6.383 -2.079 1.00 87.94 162 LEU A N 1
ATOM 1247 C CA . LEU A 1 162 ? -6.554 -5.639 -0.846 1.00 87.94 162 LEU A CA 1
ATOM 1248 C C . LEU A 1 162 ? -5.180 -6.009 -0.267 1.00 87.94 162 LEU A C 1
ATOM 1250 O O . LEU A 1 162 ? -4.984 -7.159 0.141 1.00 87.94 162 LEU A O 1
ATOM 1254 N N . PRO A 1 163 ? -4.221 -5.070 -0.238 1.00 87.88 163 PRO A N 1
ATOM 1255 C CA . PRO A 1 163 ? -2.923 -5.284 0.388 1.00 87.88 163 PRO A CA 1
ATOM 1256 C C . PRO A 1 163 ? -3.021 -5.568 1.887 1.00 87.88 163 PRO A C 1
ATOM 1258 O O . PRO A 1 163 ? -3.922 -5.057 2.548 1.00 87.88 163 PRO A O 1
ATOM 1261 N N . TYR A 1 164 ? -2.096 -6.350 2.440 1.00 85.94 164 TYR A N 1
ATOM 1262 C CA . TYR A 1 164 ? -2.063 -6.652 3.875 1.00 85.94 164 TYR A CA 1
ATOM 1263 C C . TYR A 1 164 ? -0.651 -6.890 4.419 1.00 85.94 164 TYR A C 1
ATOM 1265 O O . TYR A 1 164 ? 0.286 -7.211 3.681 1.00 85.94 164 TYR A O 1
ATOM 1273 N N . ASP A 1 165 ? -0.512 -6.731 5.736 1.00 75.69 165 ASP A N 1
ATOM 1274 C CA . ASP A 1 165 ? 0.775 -6.787 6.435 1.00 75.69 165 ASP A CA 1
ATOM 1275 C C . ASP A 1 165 ? 1.466 -8.173 6.356 1.00 75.69 165 ASP A C 1
ATOM 1277 O O . ASP A 1 165 ? 0.831 -9.230 6.352 1.00 75.69 165 ASP A O 1
ATOM 1281 N N . ARG A 1 166 ? 2.807 -8.159 6.321 1.00 55.75 166 ARG A N 1
ATOM 1282 C CA . ARG A 1 166 ? 3.749 -9.256 6.022 1.00 55.75 166 ARG A CA 1
ATOM 1283 C C . ARG A 1 166 ? 3.650 -10.477 6.939 1.00 55.75 166 ARG A C 1
ATOM 1285 O O . ARG A 1 166 ? 4.164 -11.536 6.587 1.00 55.75 166 ARG A O 1
ATOM 1292 N N . TYR A 1 167 ? 2.997 -10.371 8.091 1.00 60.94 167 TYR A N 1
ATOM 1293 C CA . TYR A 1 167 ? 2.898 -11.486 9.039 1.00 60.94 167 TYR A CA 1
ATOM 1294 C C . TYR A 1 167 ? 1.960 -12.608 8.580 1.00 60.94 167 TYR A C 1
ATOM 1296 O O . TYR A 1 167 ? 2.066 -13.735 9.072 1.00 60.94 167 TYR A O 1
ATOM 1304 N N . LEU A 1 168 ? 1.078 -12.341 7.615 1.00 67.25 168 LEU A N 1
ATOM 1305 C CA . LEU A 1 168 ? 0.303 -13.387 6.964 1.00 67.25 168 LEU A CA 1
ATOM 1306 C C . LEU A 1 168 ? 1.101 -14.000 5.814 1.00 67.25 168 LEU A C 1
ATOM 1308 O O . LEU A 1 168 ? 1.459 -13.332 4.845 1.00 67.25 168 LEU A O 1
ATOM 1312 N N . LYS A 1 169 ? 1.330 -15.311 5.912 1.00 77.06 169 LYS A N 1
ATOM 1313 C CA . LYS A 1 169 ? 2.006 -16.057 4.857 1.00 77.06 169 LYS A CA 1
ATOM 1314 C C . LYS A 1 169 ? 1.164 -16.079 3.588 1.00 77.06 169 LYS A C 1
ATOM 1316 O O . LYS A 1 169 ? -0.007 -16.456 3.656 1.00 77.06 169 LYS A O 1
ATOM 1321 N N . CYS A 1 170 ? 1.777 -15.772 2.450 1.00 81.81 170 CYS A N 1
ATOM 1322 C CA . CYS A 1 170 ? 1.163 -16.063 1.161 1.00 81.81 170 CYS A CA 1
ATOM 1323 C C . CYS A 1 170 ? 0.965 -17.582 1.016 1.00 81.81 170 CYS A C 1
ATOM 1325 O O . CYS A 1 170 ? 1.760 -18.394 1.503 1.00 81.81 170 CYS A O 1
ATOM 1327 N N . ARG A 1 171 ? -0.115 -17.981 0.359 1.00 82.31 171 ARG A N 1
ATOM 1328 C CA . ARG A 1 171 ? -0.456 -19.380 0.066 1.00 82.31 171 ARG A CA 1
ATOM 1329 C C . ARG A 1 171 ? -0.190 -19.707 -1.390 1.00 82.31 171 ARG A C 1
ATOM 1331 O O . ARG A 1 171 ? 0.182 -20.832 -1.722 1.00 82.31 171 ARG A O 1
ATOM 1338 N N . THR A 1 172 ? -0.390 -18.717 -2.243 1.00 84.62 172 THR A N 1
ATOM 1339 C CA . THR A 1 172 ? -0.360 -18.834 -3.692 1.00 84.62 172 THR A CA 1
ATOM 1340 C C . THR A 1 172 ? 0.272 -17.585 -4.299 1.00 84.62 172 THR A C 1
ATOM 1342 O O . THR A 1 172 ? 0.391 -16.539 -3.666 1.00 84.62 172 THR A O 1
ATOM 1345 N N . ASN A 1 173 ? 0.743 -17.706 -5.537 1.00 82.19 173 ASN A N 1
ATOM 1346 C CA . ASN A 1 173 ? 1.459 -16.636 -6.234 1.00 82.19 173 ASN A CA 1
ATOM 1347 C C . ASN A 1 173 ? 0.604 -15.386 -6.489 1.00 82.19 173 ASN A C 1
ATOM 1349 O O . ASN A 1 173 ? 1.139 -14.288 -6.556 1.00 82.19 173 ASN A O 1
ATOM 1353 N N . ASP A 1 174 ? -0.706 -15.548 -6.646 1.00 82.94 174 ASP A N 1
ATOM 1354 C CA . ASP A 1 174 ? -1.676 -14.462 -6.810 1.00 82.94 174 ASP A CA 1
ATOM 1355 C C . ASP A 1 174 ? -1.900 -13.651 -5.528 1.00 82.94 174 ASP A C 1
ATOM 1357 O O . ASP A 1 174 ? -2.374 -12.520 -5.616 1.00 82.94 174 ASP A O 1
ATOM 1361 N N . GLU A 1 175 ? -1.493 -14.177 -4.367 1.00 84.81 175 GLU A N 1
ATOM 1362 C CA . GLU A 1 175 ? -1.475 -13.422 -3.111 1.00 84.81 175 GLU A CA 1
ATOM 1363 C C . GLU A 1 175 ? -0.246 -12.501 -2.978 1.00 84.81 175 GLU A C 1
ATOM 1365 O O . GLU A 1 175 ? -0.073 -11.815 -1.970 1.00 84.81 175 GLU A O 1
ATOM 1370 N N . CYS A 1 176 ? 0.615 -12.465 -3.997 1.00 82.19 176 CYS A N 1
ATOM 1371 C CA . CYS A 1 176 ? 1.813 -11.641 -4.039 1.00 82.19 176 CYS A CA 1
ATOM 1372 C C . CYS A 1 176 ? 1.759 -10.672 -5.209 1.00 82.19 176 CYS A C 1
ATOM 1374 O O . CYS A 1 176 ? 1.570 -11.091 -6.353 1.00 82.19 176 CYS A O 1
ATOM 1376 N N . LEU A 1 177 ? 2.035 -9.387 -4.960 1.00 81.88 177 LEU A N 1
ATOM 1377 C CA . LEU A 1 177 ? 2.229 -8.431 -6.055 1.00 81.88 177 LEU A CA 1
ATOM 1378 C C . LEU A 1 177 ? 3.341 -8.896 -6.992 1.00 81.88 177 LEU A C 1
ATOM 1380 O O . LEU A 1 177 ? 3.179 -8.832 -8.205 1.00 81.88 177 LEU A O 1
ATOM 1384 N N . SER A 1 178 ? 4.400 -9.496 -6.453 1.00 75.31 178 SER A N 1
ATOM 1385 C CA . SER A 1 178 ? 5.467 -10.075 -7.263 1.00 75.31 178 SER A CA 1
ATOM 1386 C C . SER A 1 178 ? 5.070 -11.260 -8.138 1.00 75.31 178 SER A C 1
ATOM 1388 O O . SER A 1 178 ? 5.825 -11.669 -9.019 1.00 75.31 178 SER A O 1
ATOM 1390 N N . GLY A 1 179 ? 3.908 -11.867 -7.893 1.00 77.56 179 GLY A N 1
ATOM 1391 C CA . GLY A 1 179 ? 3.530 -13.122 -8.529 1.00 77.56 179 GLY A CA 1
ATOM 1392 C C . GLY A 1 179 ? 4.350 -14.323 -8.051 1.00 77.56 179 GLY A C 1
ATOM 1393 O O . GLY A 1 179 ? 4.274 -15.383 -8.674 1.00 77.56 179 GLY A O 1
ATOM 1394 N N . VAL A 1 180 ? 5.147 -14.186 -6.983 1.00 82.12 180 VAL A N 1
ATOM 1395 C CA . VAL A 1 180 ? 5.970 -15.272 -6.441 1.00 82.12 180 VAL A CA 1
ATOM 1396 C C . VAL A 1 180 ? 5.771 -15.379 -4.936 1.00 82.12 180 VAL A C 1
ATOM 1398 O O . VAL A 1 180 ? 6.250 -14.549 -4.166 1.00 82.12 180 VAL A O 1
ATOM 1401 N N . CYS A 1 181 ? 5.117 -16.460 -4.526 1.00 85.31 181 CYS A N 1
ATOM 1402 C CA . CYS A 1 181 ? 5.023 -16.885 -3.143 1.00 85.31 181 CYS A CA 1
ATOM 1403 C C . CYS A 1 181 ? 6.034 -18.007 -2.880 1.00 85.31 181 CYS A C 1
ATOM 1405 O O . CYS A 1 181 ? 5.921 -19.102 -3.433 1.00 85.31 181 CYS A O 1
ATOM 1407 N N . SER A 1 182 ? 7.027 -17.755 -2.027 1.00 84.94 182 SER A N 1
ATOM 1408 C CA . SER A 1 182 ? 8.076 -18.723 -1.694 1.00 84.94 182 SER A CA 1
ATOM 1409 C C . SER A 1 182 ? 8.172 -18.926 -0.190 1.00 84.94 182 SER A C 1
ATOM 1411 O O . SER A 1 182 ? 8.373 -17.982 0.571 1.00 84.94 182 SER A O 1
ATOM 1413 N N . TYR A 1 183 ? 8.007 -20.175 0.254 1.00 84.31 183 TYR A N 1
ATOM 1414 C CA . TYR A 1 183 ? 8.008 -20.553 1.675 1.00 84.31 183 TYR A CA 1
ATOM 1415 C C . TYR A 1 183 ? 7.045 -19.721 2.541 1.00 84.31 183 TYR A C 1
ATOM 1417 O O . TYR A 1 183 ? 7.289 -19.493 3.728 1.00 84.31 183 TYR A O 1
ATOM 1425 N N . GLY A 1 184 ? 5.937 -19.278 1.943 1.00 80.62 184 GLY A N 1
ATOM 1426 C CA . GLY A 1 184 ? 4.953 -18.427 2.596 1.00 80.62 184 GLY A CA 1
ATOM 1427 C C . GLY A 1 184 ? 5.313 -16.944 2.641 1.00 80.62 184 GLY A C 1
ATOM 1428 O O . GLY A 1 184 ? 4.661 -16.212 3.367 1.00 80.62 184 GLY A O 1
ATOM 1429 N N . ASN A 1 185 ? 6.318 -16.484 1.895 1.00 81.81 185 ASN A N 1
ATOM 1430 C CA . ASN A 1 185 ? 6.652 -15.066 1.779 1.00 81.81 185 ASN A CA 1
ATOM 1431 C C . ASN A 1 185 ? 6.575 -14.620 0.320 1.00 81.81 185 ASN A C 1
ATOM 1433 O O . ASN A 1 185 ? 7.074 -15.315 -0.569 1.00 81.81 185 ASN A O 1
ATOM 1437 N N . CYS A 1 186 ? 5.996 -13.446 0.080 1.00 79.38 186 CYS A N 1
ATOM 1438 C CA . CYS A 1 186 ? 6.102 -12.801 -1.219 1.00 79.38 186 CYS A CA 1
ATOM 1439 C C . CYS A 1 186 ? 7.540 -12.331 -1.434 1.00 79.38 186 CYS A C 1
ATOM 1441 O O . CYS A 1 186 ? 8.080 -11.572 -0.630 1.00 79.38 186 CYS A O 1
ATOM 1443 N N . VAL A 1 187 ? 8.173 -12.835 -2.490 1.00 74.94 187 VAL A N 1
ATOM 1444 C CA . VAL A 1 187 ? 9.578 -12.556 -2.829 1.00 74.94 187 VAL A CA 1
ATOM 1445 C C . VAL A 1 187 ? 9.649 -11.603 -4.004 1.00 74.94 187 VAL A C 1
ATOM 1447 O O . VAL A 1 187 ? 8.844 -11.757 -4.915 1.00 74.94 187 VAL A O 1
ATOM 1450 N N . ASN A 1 188 ? 10.642 -10.708 -3.982 1.00 65.50 188 ASN A N 1
ATOM 1451 C CA . ASN A 1 188 ? 11.085 -9.822 -5.064 1.00 65.50 188 ASN A CA 1
ATOM 1452 C C . ASN A 1 188 ? 9.961 -9.205 -5.895 1.00 65.50 188 ASN A C 1
ATOM 1454 O O . ASN A 1 188 ? 9.503 -9.857 -6.824 1.00 65.50 188 ASN A O 1
ATOM 1458 N N . SER A 1 189 ? 9.601 -7.943 -5.657 1.00 59.97 189 SER A N 1
ATOM 1459 C CA . SER A 1 189 ? 9.201 -6.974 -6.696 1.00 59.97 189 SER A CA 1
ATOM 1460 C C . SER A 1 189 ? 9.051 -5.603 -6.045 1.00 59.97 189 SER A C 1
ATOM 1462 O O . SER A 1 189 ? 7.945 -5.108 -5.819 1.00 59.97 189 SER A O 1
ATOM 1464 N N . ASP A 1 190 ? 10.188 -5.027 -5.684 1.00 67.31 190 ASP A N 1
ATOM 1465 C CA . ASP A 1 190 ? 10.221 -3.768 -4.958 1.00 67.31 190 ASP A CA 1
ATOM 1466 C C . ASP A 1 190 ? 10.454 -2.634 -5.962 1.00 67.31 190 ASP A C 1
ATOM 1468 O O . ASP A 1 190 ? 11.317 -2.697 -6.843 1.00 67.31 190 ASP A O 1
ATOM 1472 N N . ALA A 1 191 ? 9.630 -1.603 -5.873 1.00 62.12 191 ALA A N 1
ATOM 1473 C CA . ALA A 1 191 ? 9.931 -0.307 -6.440 1.00 62.12 191 ALA A CA 1
ATOM 1474 C C . ALA A 1 191 ? 10.515 0.559 -5.335 1.00 62.12 191 ALA A C 1
ATOM 1476 O O . ALA A 1 191 ? 10.094 0.497 -4.180 1.00 62.12 191 ALA A O 1
ATOM 1477 N N . ARG A 1 192 ? 11.482 1.388 -5.704 1.00 70.44 192 ARG A N 1
ATOM 1478 C CA . ARG A 1 192 ? 12.087 2.325 -4.773 1.00 70.44 192 ARG A CA 1
ATOM 1479 C C . ARG A 1 192 ? 11.695 3.734 -5.159 1.00 70.44 192 ARG A C 1
ATOM 1481 O O . ARG A 1 192 ? 11.658 4.104 -6.337 1.00 70.44 192 ARG A O 1
ATOM 1488 N N . PHE A 1 193 ? 11.393 4.511 -4.138 1.00 68.25 193 PHE A N 1
ATOM 1489 C CA . PHE A 1 193 ? 11.090 5.912 -4.269 1.00 68.25 193 PHE A CA 1
ATOM 1490 C C . PHE A 1 193 ? 12.030 6.718 -3.375 1.00 68.25 193 PHE A C 1
ATOM 1492 O O . PHE A 1 193 ? 12.148 6.448 -2.180 1.00 68.25 193 PHE A O 1
ATOM 1499 N N . GLU A 1 194 ? 12.659 7.738 -3.952 1.00 68.19 194 GLU A N 1
ATOM 1500 C CA . GLU A 1 194 ? 13.445 8.730 -3.231 1.00 68.19 194 GLU A CA 1
ATOM 1501 C C . GLU A 1 194 ? 13.086 10.126 -3.746 1.00 68.19 194 GLU A C 1
ATOM 1503 O O . GLU A 1 194 ? 13.372 10.499 -4.882 1.00 68.19 194 GLU A O 1
ATOM 1508 N N . ALA A 1 195 ? 12.456 10.940 -2.910 1.00 64.06 195 ALA A N 1
ATOM 1509 C CA . ALA A 1 195 ? 12.278 12.351 -3.218 1.00 64.06 195 ALA A CA 1
ATOM 1510 C C . ALA A 1 195 ? 12.833 13.214 -2.110 1.00 64.06 195 ALA A C 1
ATOM 1512 O O . ALA A 1 195 ? 12.532 13.011 -0.941 1.00 64.06 195 ALA A O 1
ATOM 1513 N N . ASP A 1 196 ? 13.583 14.236 -2.480 1.00 67.69 196 ASP A N 1
ATOM 1514 C CA . ASP A 1 196 ? 13.957 15.315 -1.587 1.00 67.69 196 ASP A CA 1
ATOM 1515 C C . ASP A 1 196 ? 13.389 16.647 -2.096 1.00 67.69 196 ASP A C 1
ATOM 1517 O O . ASP A 1 196 ? 12.696 16.721 -3.114 1.00 67.69 196 ASP A O 1
ATOM 1521 N N . LEU A 1 197 ? 13.616 17.727 -1.350 1.00 62.50 197 LEU A N 1
ATOM 1522 C CA . LEU A 1 197 ? 13.125 19.057 -1.733 1.00 62.50 197 LEU A CA 1
ATOM 1523 C C . LEU A 1 197 ? 13.775 19.623 -3.013 1.00 62.50 197 LEU A C 1
ATOM 1525 O O . LEU A 1 197 ? 13.287 20.626 -3.537 1.00 62.50 197 LEU A O 1
ATOM 1529 N N . ASN A 1 198 ? 14.864 19.025 -3.501 1.00 64.69 198 ASN A N 1
ATOM 1530 C CA . ASN A 1 198 ? 15.684 19.531 -4.603 1.00 64.69 198 ASN A CA 1
ATOM 1531 C C . ASN A 1 198 ? 15.678 18.617 -5.842 1.00 64.69 198 ASN A C 1
ATOM 1533 O O . ASN A 1 198 ? 16.098 19.047 -6.917 1.00 64.69 198 ASN A O 1
ATOM 1537 N N . SER A 1 199 ? 15.214 17.378 -5.710 1.00 71.50 199 SER A N 1
ATOM 1538 C CA . SER A 1 199 ? 15.251 16.330 -6.721 1.00 71.50 199 SER A CA 1
ATOM 1539 C C . SER A 1 199 ? 14.236 15.227 -6.402 1.00 71.50 199 SER A C 1
ATOM 1541 O O . SER A 1 199 ? 13.805 15.033 -5.267 1.00 71.50 199 SER A O 1
ATOM 1543 N N . THR A 1 200 ? 13.781 14.511 -7.426 1.00 71.06 200 THR A N 1
ATOM 1544 C CA . THR A 1 200 ? 12.881 13.369 -7.240 1.00 71.06 200 THR A CA 1
ATOM 1545 C C . THR A 1 200 ? 13.283 12.259 -8.185 1.00 71.06 200 THR A C 1
ATOM 1547 O O . THR A 1 200 ? 13.252 12.444 -9.403 1.00 71.06 200 THR A O 1
ATOM 1550 N N . GLU A 1 201 ? 13.595 11.105 -7.618 1.00 81.75 201 GLU A N 1
ATOM 1551 C CA . GLU A 1 201 ? 13.982 9.894 -8.318 1.00 81.75 201 GLU A CA 1
ATOM 1552 C C . GLU A 1 201 ? 13.047 8.761 -7.896 1.00 81.75 201 GLU A C 1
ATOM 1554 O O . GLU A 1 201 ? 12.752 8.543 -6.724 1.00 81.75 201 GLU A O 1
ATOM 1559 N N . TYR A 1 202 ? 12.496 8.043 -8.865 1.00 85.62 202 TYR A N 1
ATOM 1560 C CA . TYR A 1 202 ? 11.591 6.943 -8.570 1.00 85.62 202 TYR A CA 1
ATOM 1561 C C . TYR A 1 202 ? 11.572 5.958 -9.723 1.00 85.62 202 TYR A C 1
ATOM 1563 O O . TYR A 1 202 ? 11.810 6.331 -10.871 1.00 85.62 202 TYR A O 1
ATOM 1571 N N . GLY A 1 203 ? 11.274 4.706 -9.408 1.00 87.12 203 GLY A N 1
ATOM 1572 C CA . GLY A 1 203 ? 11.189 3.654 -10.402 1.00 87.12 203 GLY A CA 1
ATOM 1573 C C . GLY A 1 203 ? 11.230 2.270 -9.772 1.00 87.12 203 GLY A C 1
ATOM 1574 O O . GLY A 1 203 ? 11.418 2.096 -8.569 1.00 87.12 203 GLY A O 1
ATOM 1575 N N . MET A 1 204 ? 11.056 1.263 -10.610 1.00 86.38 204 MET A N 1
ATOM 1576 C CA . MET A 1 204 ? 11.251 -0.134 -10.257 1.00 86.38 204 MET A CA 1
ATOM 1577 C C . MET A 1 204 ? 12.734 -0.374 -9.941 1.00 86.38 204 MET A C 1
ATOM 1579 O O . MET A 1 204 ? 13.612 0.085 -10.679 1.00 86.38 204 MET A O 1
ATOM 1583 N N . PHE A 1 205 ? 13.013 -1.073 -8.840 1.00 83.62 205 PHE A N 1
ATOM 1584 C CA . PHE A 1 205 ? 14.377 -1.424 -8.437 1.00 83.62 205 PHE A CA 1
ATOM 1585 C C . PHE A 1 205 ? 14.835 -2.716 -9.145 1.00 83.62 205 PHE A C 1
ATOM 1587 O O . PHE A 1 205 ? 14.054 -3.300 -9.895 1.00 83.62 205 PHE A O 1
ATOM 1594 N N . ASP A 1 206 ? 16.098 -3.135 -8.984 1.00 82.00 206 ASP A N 1
ATOM 1595 C CA . ASP A 1 206 ? 16.690 -4.277 -9.713 1.00 82.00 206 ASP A CA 1
ATOM 1596 C C . ASP A 1 206 ? 15.760 -5.506 -9.757 1.00 82.00 206 ASP A C 1
ATOM 1598 O O . ASP A 1 206 ? 15.133 -5.887 -8.772 1.00 82.00 206 ASP A O 1
ATOM 1602 N N . GLU A 1 207 ? 15.659 -6.112 -10.940 1.00 82.06 207 GLU A N 1
ATOM 1603 C CA . GLU A 1 207 ? 14.741 -7.206 -11.299 1.00 82.06 207 GLU A CA 1
ATOM 1604 C C . GLU A 1 207 ? 13.251 -6.843 -11.355 1.00 82.06 207 GLU A C 1
ATOM 1606 O O . GLU A 1 207 ? 12.449 -7.640 -11.847 1.00 82.06 207 GLU A O 1
ATOM 1611 N N . GLY A 1 208 ? 12.8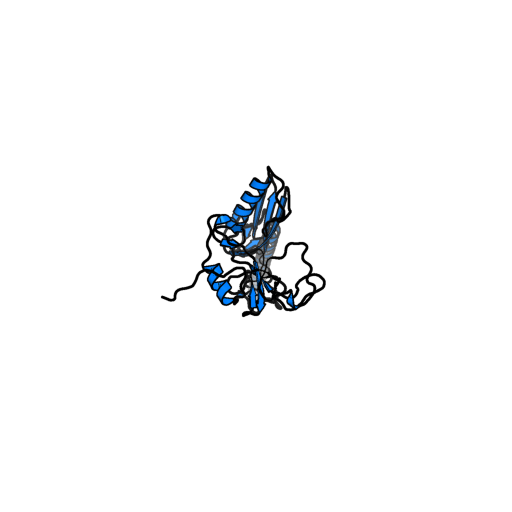74 -5.639 -10.929 1.00 81.12 208 GLY A N 1
ATOM 1612 C CA . GLY A 1 208 ? 11.520 -5.122 -11.043 1.00 81.12 208 GLY A CA 1
ATOM 1613 C C . GLY A 1 208 ? 11.068 -5.070 -12.499 1.00 81.12 208 GLY A C 1
ATOM 1614 O O . GLY A 1 208 ? 11.803 -4.641 -13.390 1.00 81.12 208 GLY A O 1
ATOM 1615 N N . LYS A 1 209 ? 9.847 -5.533 -12.763 1.00 85.69 209 LYS A N 1
ATOM 1616 C CA . LYS A 1 209 ? 9.290 -5.570 -14.116 1.00 85.69 209 LYS A CA 1
ATOM 1617 C C . LYS A 1 209 ? 9.114 -4.156 -14.671 1.00 85.69 209 LYS A C 1
ATOM 1619 O O . LYS A 1 209 ? 8.591 -3.289 -13.985 1.00 85.69 209 LYS A O 1
ATOM 1624 N N . CYS A 1 210 ? 9.490 -3.941 -15.925 1.00 87.62 210 CYS A N 1
ATOM 1625 C CA . CYS A 1 210 ? 9.427 -2.642 -16.596 1.00 87.62 210 CYS A CA 1
ATOM 1626 C C . CYS A 1 210 ? 8.978 -2.787 -18.051 1.00 87.62 210 CYS A C 1
ATOM 1628 O O . CYS A 1 210 ? 9.060 -3.869 -18.641 1.00 87.62 210 CYS A O 1
ATOM 1630 N N . PHE A 1 211 ? 8.538 -1.681 -18.647 1.00 90.50 211 PHE A N 1
ATOM 1631 C CA . PHE A 1 211 ? 8.183 -1.596 -20.064 1.00 90.50 211 PHE A CA 1
ATOM 1632 C C . PHE A 1 211 ? 9.131 -0.686 -20.855 1.00 90.50 211 PHE A C 1
ATOM 1634 O O . PHE A 1 211 ? 9.252 -0.825 -22.071 1.00 90.50 211 PHE A O 1
ATOM 1641 N N . GLN A 1 212 ? 9.809 0.235 -20.176 1.00 92.06 212 GLN A N 1
ATOM 1642 C CA . GLN A 1 212 ? 10.685 1.255 -20.754 1.00 92.06 212 GLN A CA 1
ATOM 1643 C C . GLN A 1 212 ? 11.708 1.712 -19.711 1.00 92.06 212 GLN A C 1
ATOM 1645 O O . GLN A 1 212 ? 11.471 1.594 -18.512 1.00 92.06 212 GLN A O 1
ATOM 1650 N N . ASP A 1 213 ? 12.832 2.271 -20.161 1.00 90.94 213 ASP A N 1
ATOM 1651 C CA . ASP A 1 213 ? 13.932 2.681 -19.273 1.00 90.94 213 ASP A CA 1
ATOM 1652 C C . ASP A 1 213 ? 13.487 3.661 -18.179 1.00 90.94 213 ASP A C 1
ATOM 1654 O O . ASP A 1 213 ? 13.940 3.557 -17.047 1.00 90.94 213 ASP A O 1
ATOM 1658 N N . LYS A 1 214 ? 12.541 4.562 -18.478 1.00 88.56 214 LYS A N 1
ATOM 1659 C CA . LYS A 1 214 ? 12.024 5.530 -17.496 1.00 88.56 214 LYS A CA 1
ATOM 1660 C C . LYS A 1 214 ? 11.194 4.914 -16.362 1.00 88.56 214 LYS A C 1
ATOM 1662 O O . LYS A 1 214 ? 10.852 5.630 -15.430 1.00 88.56 214 LYS A O 1
ATOM 1667 N N . ASP A 1 215 ? 10.823 3.638 -16.465 1.00 87.62 215 ASP A N 1
ATOM 1668 C CA . ASP A 1 215 ? 10.143 2.935 -15.376 1.00 87.62 215 ASP A CA 1
ATOM 1669 C C . ASP A 1 215 ? 11.138 2.483 -14.299 1.00 87.62 215 ASP A C 1
ATOM 1671 O O . ASP A 1 215 ? 10.712 2.092 -13.217 1.00 87.62 215 ASP A O 1
ATOM 1675 N N . CYS A 1 216 ? 12.441 2.480 -14.595 1.00 89.38 216 CYS A N 1
ATOM 1676 C CA . CYS A 1 216 ? 13.485 1.982 -13.710 1.00 89.38 216 CYS A CA 1
ATOM 1677 C C . CYS A 1 216 ? 14.057 3.084 -12.820 1.00 89.38 216 CYS A C 1
ATOM 1679 O O . CYS A 1 216 ? 14.187 4.235 -13.230 1.00 89.38 216 CYS A O 1
ATOM 1681 N N . TYR A 1 217 ? 14.408 2.713 -11.589 1.00 88.44 217 TYR A N 1
ATOM 1682 C CA . TYR A 1 217 ? 14.994 3.631 -10.622 1.00 88.44 217 TYR A CA 1
ATOM 1683 C C . TYR A 1 217 ? 16.423 4.024 -11.025 1.00 88.44 217 TYR A C 1
ATOM 1685 O O . TYR A 1 217 ? 17.236 3.166 -11.378 1.00 88.44 217 TYR A O 1
ATOM 1693 N N . TYR A 1 218 ? 16.748 5.313 -10.899 1.00 86.75 218 TYR A N 1
ATOM 1694 C CA . TYR A 1 218 ? 18.090 5.857 -11.121 1.00 86.75 218 TYR A CA 1
ATOM 1695 C C . TYR A 1 218 ? 18.642 5.593 -12.540 1.00 86.75 218 TYR A C 1
ATOM 1697 O O . TYR A 1 218 ? 18.006 5.926 -13.538 1.00 86.75 218 TYR A O 1
ATOM 1705 N N . ASP A 1 219 ? 19.846 5.030 -12.648 1.00 86.56 219 ASP A N 1
ATOM 1706 C CA . ASP A 1 219 ? 20.563 4.738 -13.894 1.00 86.56 219 ASP A CA 1
ATOM 1707 C C . ASP A 1 219 ? 20.239 3.356 -14.495 1.00 86.56 219 ASP A C 1
ATOM 1709 O O . ASP A 1 219 ? 20.850 2.942 -15.491 1.00 86.56 219 ASP A O 1
ATOM 1713 N N . HIS A 1 220 ? 19.298 2.625 -13.894 1.00 89.50 220 HIS A N 1
ATOM 1714 C CA . HIS A 1 220 ? 18.908 1.304 -14.363 1.00 89.50 220 HIS A CA 1
ATOM 1715 C C . HIS A 1 220 ? 18.191 1.399 -15.711 1.00 89.50 220 HIS A C 1
ATOM 1717 O O . HIS A 1 220 ? 17.550 2.394 -16.046 1.00 89.50 220 HIS A O 1
ATOM 1723 N N . LYS A 1 221 ? 18.290 0.331 -16.503 1.00 91.12 221 LYS A N 1
ATOM 1724 C CA . LYS A 1 221 ? 17.631 0.238 -17.810 1.00 91.12 221 LYS A CA 1
ATOM 1725 C C . LYS A 1 221 ? 16.679 -0.931 -17.862 1.00 91.12 221 LYS A C 1
ATOM 1727 O O . LYS A 1 221 ? 16.909 -1.959 -17.221 1.00 91.12 221 LYS A O 1
ATOM 1732 N N . CYS A 1 222 ? 15.645 -0.784 -18.678 1.00 90.62 222 CYS A N 1
ATOM 1733 C CA . CYS A 1 222 ? 14.683 -1.835 -18.899 1.00 90.62 222 CYS A CA 1
ATOM 1734 C C . CYS A 1 222 ? 15.236 -2.834 -19.913 1.00 90.62 222 CYS A C 1
ATOM 1736 O O . CYS A 1 222 ? 15.173 -2.643 -21.128 1.00 90.62 222 CYS A O 1
ATOM 1738 N N . PHE A 1 223 ? 15.803 -3.924 -19.407 1.00 90.88 223 PHE A N 1
ATOM 1739 C CA . PHE A 1 223 ? 16.438 -4.948 -20.219 1.00 90.88 223 PHE A CA 1
ATOM 1740 C C . PHE A 1 223 ? 15.642 -6.249 -20.151 1.00 90.88 223 PHE A C 1
ATOM 1742 O O . PHE A 1 223 ? 15.518 -6.864 -19.095 1.00 90.88 223 PHE A O 1
ATOM 1749 N N . ASN A 1 224 ? 15.109 -6.692 -21.294 1.00 89.69 224 ASN A N 1
ATOM 1750 C CA . ASN A 1 224 ? 14.234 -7.869 -21.389 1.00 89.69 224 ASN A CA 1
ATOM 1751 C C . ASN A 1 224 ? 13.032 -7.820 -20.421 1.00 89.69 224 ASN A C 1
ATOM 1753 O O . ASN A 1 224 ? 12.637 -8.843 -19.867 1.00 89.69 224 ASN A O 1
ATOM 1757 N N . GLY A 1 225 ? 12.451 -6.630 -20.231 1.00 87.00 225 GLY A N 1
ATOM 1758 C CA . GLY A 1 225 ? 11.260 -6.428 -19.401 1.00 87.00 225 GLY A CA 1
ATOM 1759 C C . GLY A 1 225 ? 11.517 -6.383 -17.893 1.00 87.00 225 GLY A C 1
ATOM 1760 O O . GLY A 1 225 ? 10.554 -6.429 -17.130 1.00 87.00 225 GLY A O 1
ATOM 1761 N N . VAL A 1 226 ? 12.779 -6.295 -17.457 1.00 88.00 226 VAL A N 1
ATOM 1762 C CA . VAL A 1 226 ? 13.159 -6.079 -16.052 1.00 88.00 226 VAL A CA 1
ATOM 1763 C C . VAL A 1 226 ? 14.209 -4.978 -15.918 1.00 88.00 226 VAL A C 1
ATOM 1765 O O . VAL A 1 226 ? 15.053 -4.802 -16.800 1.00 88.00 226 VAL A O 1
ATOM 1768 N N . CYS A 1 227 ? 14.166 -4.238 -14.816 1.00 88.56 227 CYS A N 1
ATOM 1769 C CA . CYS A 1 227 ? 15.150 -3.216 -14.502 1.00 88.56 227 CYS A CA 1
ATOM 1770 C C . CYS A 1 227 ? 16.467 -3.862 -14.103 1.00 88.56 227 CYS A C 1
ATOM 1772 O O . CYS A 1 227 ? 16.503 -4.795 -13.302 1.00 88.56 227 CYS A O 1
ATOM 1774 N N . LYS A 1 228 ? 17.554 -3.383 -14.701 1.00 88.06 228 LYS A N 1
ATOM 1775 C CA . LYS A 1 228 ? 18.900 -3.901 -14.479 1.00 88.06 228 LYS A CA 1
ATOM 1776 C C . LYS A 1 228 ? 19.891 -2.755 -14.384 1.00 88.06 228 LYS A C 1
ATOM 1778 O O . LYS A 1 228 ? 19.842 -1.826 -15.195 1.00 88.06 228 LYS A O 1
ATOM 1783 N N . SER A 1 229 ? 20.814 -2.850 -13.430 1.00 87.94 229 SER A N 1
ATOM 1784 C CA . SER A 1 229 ? 21.926 -1.906 -13.336 1.00 87.94 229 SER A CA 1
ATOM 1785 C C . SER A 1 229 ? 22.846 -2.043 -14.560 1.00 87.94 229 SER A C 1
ATOM 1787 O O . SER A 1 229 ? 22.985 -3.151 -15.103 1.00 87.94 229 SER A O 1
ATOM 1789 N N . PRO A 1 230 ? 23.520 -0.969 -15.002 1.00 82.88 230 PRO A N 1
ATOM 1790 C CA . PRO A 1 230 ? 24.449 -1.028 -16.133 1.00 82.88 230 PRO A CA 1
ATOM 1791 C C . PRO A 1 230 ? 25.533 -2.111 -15.982 1.00 82.88 230 PRO A C 1
ATOM 1793 O O . PRO A 1 230 ? 25.843 -2.823 -16.941 1.00 82.88 230 PRO A O 1
ATOM 1796 N N . GLU A 1 231 ? 26.051 -2.297 -14.763 1.00 80.12 231 GLU A N 1
ATOM 1797 C CA . GLU A 1 231 ? 27.060 -3.312 -14.433 1.00 80.12 231 GLU A CA 1
ATOM 1798 C C . GLU A 1 231 ? 26.556 -4.740 -14.697 1.00 80.12 231 GLU A C 1
ATOM 1800 O O . GLU A 1 231 ? 27.262 -5.579 -15.271 1.00 80.12 231 GLU A O 1
ATOM 1805 N N . SER A 1 232 ? 25.296 -5.015 -14.345 1.00 72.75 232 SER A N 1
ATOM 1806 C CA . SER A 1 232 ? 24.685 -6.332 -14.538 1.00 72.75 232 SER A CA 1
ATOM 1807 C C . SER A 1 232 ? 24.481 -6.669 -16.024 1.00 72.75 232 SER A C 1
ATOM 1809 O O . SER A 1 232 ? 24.717 -7.811 -16.437 1.00 72.75 232 SER A O 1
ATOM 1811 N N . ILE A 1 233 ? 24.136 -5.674 -16.851 1.00 72.69 233 ILE A N 1
ATOM 1812 C CA . ILE A 1 233 ? 23.962 -5.822 -18.305 1.00 72.69 233 ILE A CA 1
ATOM 1813 C C . ILE A 1 233 ? 25.311 -6.123 -18.968 1.00 72.69 233 ILE A C 1
ATOM 1815 O O . ILE A 1 233 ? 25.418 -7.056 -19.772 1.00 72.69 233 ILE A O 1
ATOM 1819 N N . GLN A 1 234 ? 26.357 -5.382 -18.586 1.00 64.06 234 GLN A N 1
ATOM 1820 C CA . GLN A 1 234 ? 27.694 -5.516 -19.163 1.00 64.06 234 GLN A CA 1
ATOM 1821 C C . GLN A 1 234 ? 28.355 -6.865 -18.835 1.00 64.06 234 GLN A C 1
ATOM 1823 O O . GLN A 1 234 ? 29.080 -7.421 -19.670 1.00 64.06 234 GLN A O 1
ATOM 1828 N N . SER A 1 235 ? 28.065 -7.439 -17.661 1.00 60.91 235 SER A N 1
ATOM 1829 C CA . SER A 1 235 ? 28.551 -8.773 -17.287 1.00 60.91 235 SER A CA 1
ATOM 1830 C C . SER A 1 235 ? 28.038 -9.860 -18.245 1.00 60.91 235 SER A C 1
ATOM 1832 O O . SER A 1 235 ? 28.828 -10.647 -18.771 1.00 60.91 235 SER A O 1
ATOM 1834 N N . ARG A 1 236 ? 26.738 -9.847 -18.580 1.00 57.94 236 ARG A N 1
ATOM 1835 C CA . ARG A 1 236 ? 26.103 -10.862 -19.438 1.00 57.94 236 ARG A CA 1
ATOM 1836 C C . ARG A 1 236 ? 26.545 -10.770 -20.891 1.00 57.94 236 ARG A C 1
ATOM 1838 O O . ARG A 1 236 ? 26.814 -11.805 -21.501 1.00 57.94 236 ARG A O 1
ATOM 1845 N N . THR A 1 237 ? 26.657 -9.564 -21.448 1.00 59.06 237 THR A N 1
ATOM 1846 C CA . THR A 1 237 ? 27.158 -9.387 -22.822 1.00 59.06 237 THR A CA 1
ATOM 1847 C C . THR A 1 237 ? 28.605 -9.849 -22.950 1.00 59.06 237 THR A C 1
ATOM 1849 O O . THR A 1 237 ? 28.958 -10.485 -23.941 1.00 59.06 237 THR A O 1
ATOM 1852 N N . SER A 1 238 ? 29.421 -9.609 -21.920 1.00 60.81 238 SER A N 1
ATOM 1853 C CA . SER A 1 238 ? 30.816 -10.056 -21.891 1.00 60.81 238 SER A CA 1
ATOM 1854 C C . SER A 1 238 ? 30.915 -11.581 -21.838 1.00 60.81 238 SER A C 1
ATOM 1856 O O . SER A 1 238 ? 31.659 -12.173 -22.618 1.00 60.81 238 SER A O 1
ATOM 1858 N N . THR A 1 239 ? 30.115 -12.249 -20.999 1.00 62.41 239 THR A N 1
ATOM 1859 C CA . THR A 1 239 ? 30.091 -13.721 -20.933 1.00 62.41 239 THR A CA 1
ATOM 1860 C C . THR A 1 239 ? 29.635 -14.348 -22.251 1.00 62.41 239 THR A C 1
ATOM 1862 O O . THR A 1 239 ? 30.253 -15.298 -22.730 1.00 62.41 239 THR A O 1
ATOM 1865 N N . LEU A 1 240 ? 28.581 -13.811 -22.870 1.00 69.12 240 LEU A N 1
ATOM 1866 C CA . LEU A 1 240 ? 28.018 -14.362 -24.104 1.00 69.12 240 LEU A CA 1
ATOM 1867 C C . LEU A 1 240 ? 28.970 -14.164 -25.296 1.00 69.12 240 LEU A C 1
ATOM 1869 O O . LEU A 1 240 ? 29.156 -15.082 -26.095 1.00 69.12 240 LEU A O 1
ATOM 1873 N N . PHE A 1 241 ? 29.651 -13.016 -25.364 1.00 72.50 241 PHE A N 1
ATOM 1874 C CA . PHE A 1 241 ? 30.702 -12.757 -26.349 1.00 72.50 241 PHE A CA 1
ATOM 1875 C C . PHE A 1 241 ? 31.901 -13.704 -26.177 1.00 72.50 241 PHE A C 1
ATOM 1877 O O . PHE A 1 241 ? 32.354 -14.297 -27.155 1.00 72.50 241 PHE A O 1
ATOM 1884 N N . ILE A 1 242 ? 32.364 -13.929 -24.938 1.00 76.69 242 ILE A N 1
ATOM 1885 C CA . ILE A 1 242 ? 33.436 -14.895 -24.641 1.00 76.69 242 ILE A CA 1
ATOM 1886 C C . ILE A 1 242 ? 33.040 -16.306 -25.094 1.00 76.69 242 ILE A C 1
ATOM 1888 O O . ILE A 1 242 ? 33.834 -16.979 -25.752 1.00 76.69 242 ILE A O 1
ATOM 1892 N N . ILE A 1 243 ? 31.810 -16.750 -24.806 1.00 80.50 243 ILE A N 1
ATOM 1893 C CA . ILE A 1 243 ? 31.314 -18.070 -25.229 1.00 80.50 243 ILE A CA 1
ATOM 1894 C C . ILE A 1 243 ? 31.315 -18.188 -26.758 1.00 80.50 243 ILE A C 1
ATOM 1896 O O . ILE A 1 243 ? 31.811 -19.183 -27.289 1.00 80.50 243 ILE A O 1
ATOM 1900 N N . ILE A 1 244 ? 30.821 -17.175 -27.478 1.00 84.75 244 ILE A N 1
ATOM 1901 C CA . ILE A 1 244 ? 30.826 -17.166 -28.949 1.00 84.75 244 ILE A CA 1
ATOM 1902 C C . ILE A 1 244 ? 32.261 -17.254 -29.486 1.00 84.75 244 ILE A C 1
ATOM 1904 O O . ILE A 1 244 ? 32.536 -18.081 -30.358 1.00 84.75 244 ILE A O 1
ATOM 1908 N N . CYS A 1 245 ? 33.194 -16.466 -28.944 1.00 84.00 245 CYS A N 1
ATOM 1909 C CA . CYS A 1 245 ? 34.602 -16.522 -29.338 1.00 84.00 245 CYS A CA 1
ATOM 1910 C C . CYS A 1 245 ? 35.206 -17.917 -29.116 1.00 84.00 245 CYS A C 1
ATOM 1912 O O . CYS A 1 245 ? 35.856 -18.449 -30.016 1.00 84.00 245 CYS A O 1
ATOM 1914 N N . VAL A 1 246 ? 34.955 -18.543 -27.962 1.00 87.50 246 VAL A N 1
ATOM 1915 C CA . VAL A 1 246 ? 35.443 -19.898 -27.654 1.00 87.50 246 VAL A CA 1
ATOM 1916 C C . VAL A 1 246 ? 34.874 -20.929 -28.632 1.00 87.50 246 VAL A C 1
ATOM 1918 O O . VAL A 1 246 ? 35.625 -21.749 -29.162 1.00 87.50 246 VAL A O 1
ATOM 1921 N N . VAL A 1 247 ? 33.576 -20.868 -28.939 1.00 89.50 247 VAL A N 1
ATOM 1922 C CA . VAL A 1 247 ? 32.936 -21.781 -29.900 1.00 89.50 247 VAL A CA 1
ATOM 1923 C C . VAL A 1 247 ? 33.540 -21.629 -31.298 1.00 89.50 247 VAL A C 1
ATOM 1925 O O . VAL A 1 247 ? 33.865 -22.634 -31.932 1.00 89.50 247 VAL A O 1
ATOM 1928 N N . ILE A 1 248 ? 33.764 -20.397 -31.766 1.00 89.81 248 ILE A N 1
ATOM 1929 C CA . ILE A 1 248 ? 34.395 -20.138 -33.071 1.00 89.81 248 ILE A CA 1
ATOM 1930 C C . ILE A 1 248 ? 35.812 -20.724 -33.118 1.00 89.81 248 ILE A C 1
ATOM 1932 O O . ILE A 1 248 ? 36.169 -21.390 -34.093 1.00 89.81 248 ILE A O 1
ATOM 1936 N N . VAL A 1 249 ? 36.607 -20.536 -32.059 1.00 89.44 249 VAL A N 1
ATOM 1937 C CA . VAL A 1 249 ? 37.970 -21.087 -31.969 1.00 89.44 249 VAL A CA 1
ATOM 1938 C C . VAL A 1 249 ? 37.953 -22.617 -32.001 1.00 89.44 249 VAL A C 1
ATOM 1940 O O . VAL A 1 249 ? 38.742 -23.222 -32.729 1.00 89.44 249 VAL A O 1
ATOM 1943 N N . ILE A 1 250 ? 37.028 -23.257 -31.279 1.00 89.12 250 ILE A N 1
ATOM 1944 C CA . ILE A 1 250 ? 36.877 -24.719 -31.278 1.00 89.12 250 ILE A CA 1
ATOM 1945 C C . ILE A 1 250 ? 36.488 -25.229 -32.672 1.00 89.12 250 ILE A C 1
ATOM 1947 O O . ILE A 1 250 ? 37.094 -26.181 -33.166 1.00 89.12 250 ILE A O 1
ATOM 1951 N N . ILE A 1 251 ? 35.524 -24.589 -33.340 1.00 88.56 251 ILE A N 1
ATOM 1952 C CA . ILE A 1 251 ? 35.095 -24.972 -34.694 1.00 88.56 251 ILE A CA 1
ATOM 1953 C C . ILE A 1 251 ? 36.255 -24.828 -35.687 1.00 88.56 251 ILE A C 1
ATOM 1955 O O . ILE A 1 251 ? 36.501 -25.742 -36.479 1.00 88.56 251 ILE A O 1
ATOM 1959 N N . ALA A 1 252 ? 37.009 -23.729 -35.621 1.00 85.56 252 ALA A N 1
ATOM 1960 C CA . ALA A 1 252 ? 38.177 -23.513 -36.471 1.00 85.56 252 ALA A CA 1
ATOM 1961 C C . ALA A 1 252 ? 39.270 -24.570 -36.227 1.00 85.56 252 ALA A C 1
ATOM 1963 O O . ALA A 1 252 ? 39.837 -25.111 -37.181 1.00 85.56 252 ALA A O 1
ATOM 1964 N N . ALA A 1 253 ? 39.530 -24.923 -34.964 1.00 84.25 253 ALA A N 1
ATOM 1965 C CA . ALA A 1 253 ? 40.481 -25.970 -34.599 1.00 84.25 253 ALA A CA 1
ATOM 1966 C C . ALA A 1 253 ? 40.045 -27.355 -35.112 1.00 84.25 253 ALA A C 1
ATOM 1968 O O . ALA A 1 253 ? 40.854 -28.083 -35.693 1.00 84.25 253 ALA A O 1
ATOM 1969 N N . LEU A 1 254 ? 38.763 -27.706 -34.972 1.00 85.25 254 LEU A N 1
ATOM 1970 C CA . LEU A 1 254 ? 38.203 -28.958 -35.490 1.00 85.25 254 LEU A CA 1
ATOM 1971 C C . LEU A 1 254 ? 38.266 -29.020 -37.022 1.00 85.25 254 LEU A C 1
ATOM 1973 O O . LEU A 1 254 ? 38.675 -30.044 -37.574 1.00 85.25 254 LEU A O 1
ATOM 1977 N N . ALA A 1 255 ? 37.937 -27.927 -37.716 1.00 81.19 255 ALA A N 1
ATOM 1978 C CA . ALA A 1 255 ? 38.039 -27.838 -39.170 1.00 81.19 255 ALA A CA 1
ATOM 1979 C C . ALA A 1 255 ? 39.492 -28.013 -39.650 1.00 81.19 255 ALA A C 1
ATOM 1981 O O . ALA A 1 255 ? 39.753 -28.802 -40.562 1.00 81.19 255 ALA A O 1
ATOM 1982 N N . MET A 1 256 ? 40.457 -27.357 -38.994 1.00 79.31 256 MET A N 1
ATOM 1983 C CA . MET A 1 256 ? 41.883 -27.520 -39.300 1.00 79.31 256 MET A CA 1
ATOM 1984 C C . MET A 1 256 ? 42.381 -28.949 -39.039 1.00 79.31 256 MET A C 1
ATOM 1986 O O . MET A 1 256 ? 43.105 -29.510 -39.870 1.00 79.31 256 MET A O 1
ATOM 1990 N N . CYS A 1 257 ? 41.962 -29.575 -37.937 1.00 77.12 257 CYS A N 1
ATOM 1991 C CA . CYS A 1 257 ? 42.279 -30.971 -37.632 1.00 77.12 257 CYS A CA 1
ATOM 1992 C C . CYS A 1 257 ? 41.700 -31.938 -38.675 1.00 77.12 257 CYS A C 1
ATOM 1994 O O . CYS A 1 257 ? 42.418 -32.814 -39.164 1.00 77.12 257 CYS A O 1
ATOM 1996 N N . CYS A 1 258 ? 40.442 -31.760 -39.082 1.00 74.56 258 CYS A N 1
ATOM 1997 C CA . CYS A 1 258 ? 39.803 -32.575 -40.118 1.00 74.56 258 CYS A CA 1
ATOM 1998 C C . CYS A 1 258 ? 40.475 -32.408 -41.490 1.00 74.56 258 CYS A C 1
ATOM 2000 O O . CYS A 1 258 ? 40.726 -33.404 -42.174 1.00 74.56 258 CYS A O 1
ATOM 2002 N N . CYS A 1 259 ? 40.848 -31.183 -41.873 1.00 71.88 259 CYS A N 1
ATOM 2003 C CA . CYS A 1 259 ? 41.572 -30.916 -43.118 1.00 71.88 259 CYS A CA 1
ATOM 2004 C C . CYS A 1 259 ? 42.978 -31.541 -43.127 1.00 71.88 259 CYS A C 1
ATOM 2006 O O . CYS A 1 259 ? 43.369 -32.148 -44.128 1.00 71.88 259 CYS A O 1
ATOM 2008 N N . ARG A 1 260 ? 43.720 -31.486 -42.010 1.00 64.25 260 ARG A N 1
ATOM 2009 C CA . ARG A 1 260 ? 45.023 -32.168 -41.879 1.00 64.25 260 ARG A CA 1
ATOM 2010 C C . ARG A 1 260 ? 44.894 -33.691 -41.945 1.00 64.25 260 ARG A C 1
ATOM 2012 O O . ARG A 1 260 ? 45.658 -34.335 -42.662 1.00 64.25 260 ARG A O 1
ATOM 2019 N N . ARG A 1 261 ? 43.897 -34.277 -41.274 1.00 61.34 261 ARG A N 1
ATOM 2020 C CA . ARG A 1 261 ? 43.662 -35.735 -41.289 1.00 61.34 261 ARG A CA 1
ATOM 2021 C C . ARG A 1 261 ? 43.289 -36.250 -42.682 1.00 61.34 261 ARG A C 1
ATOM 2023 O O . ARG A 1 261 ? 43.705 -37.338 -43.066 1.00 61.34 261 ARG A O 1
ATOM 2030 N N . ARG A 1 262 ? 42.542 -35.458 -43.459 1.00 58.12 262 ARG A N 1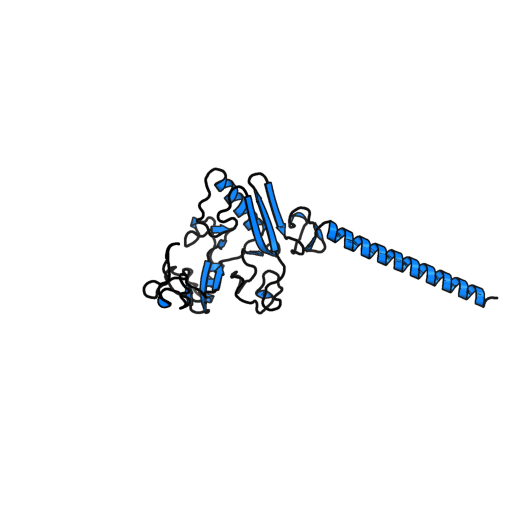
ATOM 2031 C CA . ARG A 1 262 ? 42.172 -35.789 -44.845 1.00 58.12 262 ARG A CA 1
ATOM 2032 C C . ARG A 1 262 ? 43.366 -35.713 -45.802 1.00 58.12 262 ARG A C 1
ATOM 2034 O O . ARG A 1 262 ? 43.417 -36.491 -46.749 1.00 58.12 262 ARG A O 1
ATOM 2041 N N . LYS A 1 263 ? 44.329 -34.823 -45.538 1.00 56.50 263 LYS A N 1
ATOM 2042 C CA . LYS A 1 263 ? 45.574 -34.702 -46.313 1.00 56.50 263 LYS A CA 1
ATOM 2043 C C . LYS A 1 263 ? 46.524 -35.883 -46.064 1.00 56.50 263 LYS A C 1
ATOM 2045 O O . LYS A 1 263 ? 47.059 -36.422 -47.021 1.00 56.50 263 LYS A O 1
ATOM 2050 N N . ASN A 1 264 ? 46.628 -36.363 -44.823 1.00 56.75 264 ASN A N 1
ATOM 2051 C CA . ASN A 1 264 ? 47.456 -37.532 -44.480 1.00 56.75 264 ASN A CA 1
ATOM 2052 C C . ASN A 1 264 ? 46.881 -38.890 -44.921 1.00 56.75 264 ASN A C 1
ATOM 2054 O O . ASN A 1 264 ? 47.592 -39.878 -44.853 1.00 56.75 264 ASN A O 1
ATOM 2058 N N . ARG A 1 265 ? 45.615 -38.969 -45.355 1.00 55.25 265 ARG A N 1
ATOM 2059 C CA . ARG A 1 265 ? 45.033 -40.192 -45.953 1.00 55.25 265 ARG A CA 1
ATOM 2060 C C . ARG A 1 265 ? 45.270 -40.317 -47.464 1.00 55.25 265 ARG A C 1
ATOM 2062 O O . ARG A 1 265 ? 44.860 -41.313 -48.046 1.00 55.25 265 ARG A O 1
ATOM 2069 N N . LYS A 1 266 ? 45.822 -39.281 -48.106 1.00 51.44 266 LYS A N 1
ATOM 2070 C CA . LYS A 1 266 ? 46.100 -39.244 -49.553 1.00 51.44 266 LYS A CA 1
ATOM 2071 C C . LYS A 1 266 ? 47.589 -39.397 -49.897 1.00 51.44 266 LYS A C 1
ATOM 2073 O O . LYS A 1 266 ? 47.912 -39.393 -51.080 1.00 51.44 266 LYS A O 1
ATOM 2078 N N . ASN A 1 267 ? 48.442 -39.519 -48.882 1.00 47.19 267 ASN A N 1
ATOM 2079 C CA . ASN A 1 267 ? 49.811 -40.020 -48.991 1.00 47.19 267 ASN A CA 1
ATOM 2080 C C . ASN A 1 267 ? 49.846 -41.438 -48.423 1.00 47.19 267 ASN A C 1
ATOM 2082 O O . ASN A 1 267 ? 50.744 -42.192 -48.840 1.00 47.19 267 ASN A O 1
#

Organism: NCBI:txid1754192

Foldseek 3Di:
DDDLPLDDDQFAWAFLVNVLVNQVPQFDPALVSEPPSAGHQHGGGKAKKWALDRGGIHSAQFDDPQIGDDDDPPAFPPALSRGSNSDQDTGDRDRIKIKIRAWAFQVSLLVVVVVQLVVCVVDPDDLPHDHFQRPHHQKGKAKWAALARGTIDSAFFADSRIHIDQPQFDPALVRGNVSDRDPRGRDDAIWIWMDGPVDTWTATEFQHFYDFQNRYTDQWTQDPRGTDHPVRVVVVVVVVVVVVVVVVVVVVVVVVVVVVVVVVVVD

Sequence (267 aa):
MTSNSTTIDSLSIFTFKDAVNYFNGLQCNSNKDCPLESDCISHKCILPFYCKDDNNCAFYETLCDGKPCYKGLDFKCKANTDCLSGSCIDPKCGDNTSYYSGTFSLEDGSNYIKQYLNQCRDKECSEKKLGLCKGQTGRCEEELHCKDPTMCSVYGNVREGLPYDRYLKCRTNDECLSGVCSYGNCVNSDARFEADLNSTEYGMFDEGKCFQDKDCYYDHKCFNGVCKSPESIQSRTSTLFIIICVVIVIIAALAMCCCRRRKNRKN

pLDDT: mean 79.51, std 12.77, range [30.17, 95.31]

Secondary structure (DSSP, 8-state):
---------TTS-B-HHHHHHHHHH---SSGGGSGGG-EEETTEEE-EEEEEETTEEES-SBEETTEE----TT----SGGGBTTS-EETTEE-SPEEEE---B-HHHHHHHHHHHHHHHTSSPPPTT--STTTT--SEEEEEEEEEETTEEESSSEEETTEEE-TTSPP-SGGGBTTS-EETTEE-S-EEEEEEESS-EEEEE-TT-B-SSGGGBSTT-EEETTEEE-HHHHHHHHHHHHHHHHHHHHHHHHHHHHHHHHHHHT--